Protein AF-A0A522YLX1-F1 (afdb_monomer)

Radius of gyration: 23.91 Å; Cα contacts (8 Å, |Δi|>4): 255; chains: 1; bounding box: 74×59×56 Å

Mean predicted aligned error: 13.05 Å

Sequence (293 aa):
MGGGVDGRGDARRRRHRLQRGDAYRRGADAVRAVDEAGPAERRELLRGVGRPADAGVGRLGREGRRLLAEAAHAAGRSDAEALHDFRVALRRLRALLGAADVGRLERRALRGLLRATNAARDAQMELAWLARAARAPLLRRARLDLRPDPPRGVFPRFRALHRDILESLGEGGRVRKAAARSAFAKLAGRLRRLRKRESSRALHRARVAAKSLRYRLELVGPVEGLPSVGLLRSLQKALGEVHDRDVLLVDLGRWRAPGALVARARAERALSLRRARLLCSRDALRKRARRAA

Solvent-accessible surface area (backbone atoms only — not comparable to full-atom values): 16076 Å² total; per-residue (Å²): 136,89,86,83,86,84,78,68,70,59,60,54,56,51,51,59,52,53,54,50,54,55,52,49,51,56,51,53,52,50,55,51,53,60,72,74,48,54,81,66,56,51,53,55,66,51,68,71,60,64,81,74,67,78,86,74,57,55,75,67,28,52,52,45,51,51,32,50,49,50,23,53,54,21,64,72,47,87,57,94,54,18,67,55,48,22,54,51,22,48,52,47,41,41,42,49,34,63,48,33,72,34,42,71,66,53,44,50,52,52,50,49,51,56,56,65,35,41,65,10,51,51,30,46,53,46,52,59,49,34,74,79,72,51,58,68,72,60,47,51,54,50,58,72,76,42,53,52,63,61,59,85,62,49,58,60,56,49,61,72,44,47,61,64,49,52,52,40,39,67,70,66,61,68,72,52,68,66,58,36,54,55,32,43,54,54,24,54,54,34,44,55,46,34,73,77,49,80,43,74,68,38,49,51,53,27,36,54,28,36,51,57,25,34,48,39,38,74,70,65,43,88,51,91,90,45,65,49,61,67,58,36,48,55,38,37,49,22,43,41,49,28,50,58,34,59,54,44,56,54,52,39,58,75,68,67,53,59,68,70,57,55,51,49,47,52,49,55,25,52,53,24,46,51,52,28,53,64,60,54,38,67,62,51,40,47,55,55,27,62,75,75,111

Secondary structure (DSSP, 8-state):
-------HHHHHHHHHHHHHHHHHHHHHHHHHHHHHS-HHHHHHHHHTS----TTS--HHHHHHHHHHHHHHHHHT--STTHHHHHHHHHHHHHHHHHHHT--HHHHHHHHHHHHHTHHHHHHHHHHHHHHHHS-HHHHHHHHHH---SPPTTHHHHHHHHHHHHHHHHHT-----HHHHHHHHHHHHHHHHHHHH---HHHHHHHHHHHHHHHHHHHHH---TTSPPHHHHHHHHHHHHHHHHHHHHHHHHHHTT--HHHHHHHHHHHHHHHHHHHHHH-HHHHHHHHHTT-

pLDDT: mean 75.19, std 20.98, range [27.38, 95.62]

Foldseek 3Di:
DDDDDDPPVVVVVVVVVVVVVVVVVVVVVVVVVCVPDDPVVVVVVVVPVDPPPPPQQPPLLVVLLVLLVQLLVLLPDDDLCSLVSNLVSLLLNLLSCVQLVWDPVLNVLSVVLNVQQPQLCLLSLLLVVCVVQHDDVLSVVSVVVGHNDGPPCSNVSSVVCSVVSSVRSSVDGDRDPVQLVVLQVQLLVLLVVCVVDPDLVSLVSNLVSLSSNLSSCVPVPDDQQFADNVLSVQLNVLSVLLNSLVVSLVVCVVSVHDPVSNVVSVVSNVVSVVSNNVSNDPCNRRVNSVVVD

Structure (mmCIF, N/CA/C/O backbone):
data_AF-A0A522YLX1-F1
#
_entry.id   AF-A0A522YLX1-F1
#
loop_
_atom_site.group_PDB
_atom_site.id
_atom_site.type_symbol
_atom_site.label_atom_id
_atom_site.label_alt_id
_atom_site.label_comp_id
_atom_site.label_asym_id
_atom_site.label_entity_id
_atom_site.label_seq_id
_atom_site.pdbx_PDB_ins_code
_atom_site.Cartn_x
_atom_site.Cartn_y
_atom_site.Cartn_z
_atom_site.occupancy
_atom_site.B_iso_or_equiv
_atom_site.auth_seq_id
_atom_site.auth_comp_id
_atom_site.auth_asym_id
_atom_site.auth_atom_id
_atom_site.pdbx_PDB_model_num
ATOM 1 N N . MET A 1 1 ? -52.542 33.826 19.171 1.00 37.81 1 MET A N 1
ATOM 2 C CA . MET A 1 1 ? -51.815 32.812 18.374 1.00 37.81 1 MET A CA 1
ATOM 3 C C . MET A 1 1 ? -50.590 33.507 17.785 1.00 37.81 1 MET A C 1
ATOM 5 O O . MET A 1 1 ? -50.770 34.389 16.970 1.00 37.81 1 MET A O 1
ATOM 9 N N . GLY A 1 2 ? -49.353 33.357 18.251 1.00 36.66 2 GLY A N 1
ATOM 10 C CA . GLY A 1 2 ? -48.711 32.212 18.887 1.00 36.66 2 GLY A CA 1
ATOM 11 C C . GLY A 1 2 ? -48.000 31.372 17.824 1.00 36.66 2 GLY A C 1
ATOM 12 O O . GLY A 1 2 ? -48.633 30.489 17.263 1.00 36.66 2 GLY A O 1
ATOM 13 N N . GLY A 1 3 ? -46.715 31.647 17.560 1.00 31.23 3 GLY A N 1
ATOM 14 C CA . GLY A 1 3 ? -45.849 30.761 16.770 1.00 31.23 3 GLY A CA 1
ATOM 15 C C . GLY A 1 3 ? -44.721 31.468 16.015 1.00 31.23 3 GLY A C 1
ATOM 16 O O . GLY A 1 3 ? -44.856 31.745 14.831 1.00 31.23 3 GLY A O 1
ATOM 17 N N . GLY A 1 4 ? -43.608 31.754 16.697 1.00 42.06 4 GLY A N 1
ATOM 18 C CA . GLY A 1 4 ? -42.360 32.216 16.079 1.00 42.06 4 GLY A CA 1
ATOM 19 C C . GLY A 1 4 ? -41.297 31.117 15.934 1.00 42.06 4 GLY A C 1
ATOM 20 O O . GLY A 1 4 ? -41.514 29.974 16.330 1.00 42.06 4 GLY A O 1
ATOM 21 N N . VAL A 1 5 ? -40.103 31.571 15.510 1.00 44.28 5 VAL A N 1
ATOM 22 C CA . VAL A 1 5 ? -38.789 30.885 15.393 1.00 44.28 5 VAL A CA 1
ATOM 23 C C . VAL A 1 5 ? -38.594 30.213 14.011 1.00 44.28 5 VAL A C 1
ATOM 25 O O . VAL A 1 5 ? -39.393 29.390 13.602 1.00 44.28 5 VAL A O 1
ATOM 28 N N . ASP A 1 6 ? -37.579 30.553 13.197 1.00 40.12 6 ASP A N 1
ATOM 29 C CA . ASP A 1 6 ? -36.168 30.338 13.542 1.00 40.12 6 ASP A CA 1
ATOM 30 C C . ASP A 1 6 ? -35.141 31.184 12.739 1.00 40.12 6 ASP A C 1
ATOM 32 O O . ASP A 1 6 ? -34.722 30.838 11.638 1.00 40.12 6 ASP A O 1
ATOM 36 N N . GLY A 1 7 ? -34.671 32.291 13.333 1.00 41.78 7 GLY A N 1
ATOM 37 C CA . GLY A 1 7 ? -33.548 33.115 12.842 1.00 41.78 7 GLY A CA 1
ATOM 38 C C . GLY A 1 7 ? -32.201 32.835 13.534 1.00 41.78 7 GLY A C 1
ATOM 39 O O . GLY A 1 7 ? -31.214 33.532 13.293 1.00 41.78 7 GLY A O 1
ATOM 40 N N . ARG A 1 8 ? -32.119 31.829 14.423 1.00 41.34 8 ARG A N 1
ATOM 41 C CA . ARG A 1 8 ? -30.932 31.594 15.277 1.00 41.34 8 ARG A CA 1
ATOM 42 C C . ARG A 1 8 ? -29.853 30.717 14.626 1.00 41.34 8 ARG A C 1
ATOM 44 O O . ARG A 1 8 ? -28.696 30.745 15.058 1.00 41.34 8 ARG A O 1
ATOM 51 N N . GLY A 1 9 ? -30.194 29.976 13.570 1.00 36.16 9 GLY A N 1
ATOM 52 C CA . GLY A 1 9 ? -29.272 29.082 12.859 1.00 36.16 9 GLY A CA 1
ATOM 53 C C . GLY A 1 9 ? -28.248 29.789 11.960 1.00 36.16 9 GLY A C 1
ATOM 54 O O . GLY A 1 9 ? -27.109 29.324 11.847 1.00 36.16 9 GLY A O 1
ATOM 55 N N . ASP A 1 10 ? -28.612 30.925 11.356 1.00 39.75 10 ASP A N 1
ATOM 56 C CA . ASP A 1 10 ? -27.766 31.589 10.352 1.00 39.75 10 ASP A CA 1
ATOM 57 C C . ASP A 1 10 ? -26.709 32.518 10.986 1.00 39.75 10 ASP A C 1
ATOM 59 O O . ASP A 1 10 ? -25.544 32.546 10.574 1.00 39.75 10 ASP A O 1
ATOM 63 N N . ALA A 1 11 ? -27.045 33.166 12.107 1.00 35.88 11 ALA A N 1
ATOM 64 C CA . ALA A 1 11 ? -26.116 34.011 12.863 1.00 35.88 11 ALA A CA 1
ATOM 65 C C . ALA A 1 11 ? -24.946 33.217 13.488 1.00 35.88 11 ALA A C 1
ATOM 67 O O . ALA A 1 11 ? -23.804 33.689 13.495 1.00 35.88 11 ALA A O 1
ATOM 68 N N . ARG A 1 12 ? -25.183 31.976 13.955 1.00 35.97 12 ARG A N 1
ATOM 69 C CA . ARG A 1 12 ? -24.119 31.088 14.473 1.00 35.97 12 ARG A CA 1
ATOM 70 C C . ARG A 1 12 ? -23.177 30.602 13.368 1.00 35.97 12 ARG A C 1
ATOM 72 O O . ARG A 1 12 ? -21.966 30.557 13.583 1.00 35.97 12 ARG A O 1
ATOM 79 N N . ARG A 1 13 ? -23.696 30.287 12.174 1.00 33.44 13 ARG A N 1
ATOM 80 C CA . ARG A 1 13 ? -22.877 29.859 11.022 1.00 33.44 13 ARG A CA 1
ATOM 81 C C . ARG A 1 13 ? -22.027 31.001 10.462 1.00 33.44 13 ARG A C 1
ATOM 83 O O . ARG A 1 13 ? -20.871 30.765 10.107 1.00 33.44 13 ARG A O 1
ATOM 90 N N . ARG A 1 14 ? -22.550 32.233 10.446 1.00 30.30 14 ARG A N 1
ATOM 91 C CA . ARG A 1 14 ? -21.799 33.435 10.038 1.00 30.30 14 ARG A CA 1
ATOM 92 C C . ARG A 1 14 ? -20.708 33.817 11.046 1.00 30.30 14 ARG A C 1
ATOM 94 O O . ARG A 1 14 ? -19.567 34.014 10.629 1.00 30.30 14 ARG A O 1
ATOM 101 N N . ARG A 1 15 ? -20.982 33.794 12.361 1.00 31.44 15 ARG A N 1
ATOM 102 C CA . ARG A 1 15 ? -19.953 34.039 13.402 1.00 31.44 15 ARG A CA 1
ATOM 103 C C . ARG A 1 15 ? -18.821 33.002 13.382 1.00 31.44 15 ARG A C 1
ATOM 105 O O . ARG A 1 15 ? -17.655 33.377 13.459 1.00 31.44 15 ARG A O 1
ATOM 112 N N . HIS A 1 16 ? -19.133 31.720 13.174 1.00 31.83 16 HIS A N 1
ATOM 113 C CA . HIS A 1 16 ? -18.123 30.652 13.113 1.00 31.83 16 HIS A CA 1
ATOM 114 C C . HIS A 1 16 ? -17.247 30.712 11.843 1.00 31.83 16 HIS A C 1
ATOM 116 O O . HIS A 1 16 ? -16.113 30.226 11.842 1.00 31.83 16 HIS A O 1
ATOM 122 N N . ARG A 1 17 ? -17.754 31.308 10.753 1.00 28.77 17 ARG A N 1
ATOM 123 C CA . ARG A 1 17 ? -17.008 31.512 9.500 1.00 28.77 17 ARG A CA 1
ATOM 124 C C . ARG A 1 17 ? -16.097 32.748 9.571 1.00 28.77 17 ARG A C 1
ATOM 126 O O . ARG A 1 17 ? -14.979 32.676 9.071 1.00 28.77 17 ARG A O 1
ATOM 133 N N . LEU A 1 18 ? -16.523 33.817 10.251 1.00 28.77 18 LEU A N 1
ATOM 134 C CA . LEU A 1 18 ? -15.708 35.019 10.489 1.00 28.77 18 LEU A CA 1
ATOM 135 C C . LEU A 1 18 ? -14.579 34.764 11.509 1.00 28.77 18 LEU A C 1
ATOM 137 O O . LEU A 1 18 ? -13.432 35.108 11.242 1.00 28.77 18 LEU A O 1
ATOM 141 N N . GLN A 1 19 ? -14.843 34.022 12.594 1.00 31.66 19 GLN A N 1
ATOM 142 C CA . GLN A 1 19 ? -13.800 33.617 13.556 1.00 31.66 19 GLN A CA 1
ATOM 143 C C . GLN A 1 19 ? -12.727 32.695 12.941 1.00 31.66 19 GLN A C 1
ATOM 145 O O . GLN A 1 19 ? -11.559 32.763 13.320 1.00 31.66 19 GLN A O 1
ATOM 150 N N . ARG A 1 20 ? -13.089 31.867 11.947 1.00 29.89 20 ARG A N 1
ATOM 151 C CA . ARG A 1 20 ? -12.138 31.028 11.190 1.00 29.89 20 ARG A CA 1
ATOM 152 C C . ARG A 1 20 ? -11.233 31.837 10.253 1.00 29.89 20 ARG A C 1
ATOM 154 O O . ARG A 1 20 ? -10.090 31.436 10.048 1.00 29.89 20 ARG A O 1
ATOM 161 N N . GLY A 1 21 ? -11.715 32.960 9.717 1.00 27.38 21 GLY A N 1
ATOM 162 C CA . GLY A 1 21 ? -10.917 33.876 8.891 1.00 27.38 21 GLY A CA 1
ATOM 163 C C . GLY A 1 21 ? -9.847 34.624 9.694 1.00 27.38 21 GLY A C 1
ATOM 164 O O . GLY A 1 21 ? -8.711 34.753 9.239 1.00 27.38 21 GLY A O 1
ATOM 165 N N . ASP A 1 22 ? -10.168 35.026 10.925 1.00 29.08 22 ASP A N 1
ATOM 166 C CA . ASP A 1 22 ? -9.229 35.743 11.801 1.00 29.08 22 ASP A CA 1
ATOM 167 C C . ASP A 1 22 ? -8.255 34.825 12.547 1.00 29.08 22 ASP A C 1
ATOM 169 O O . ASP A 1 22 ? -7.150 35.245 12.884 1.00 29.08 22 ASP A O 1
ATOM 173 N N . ALA A 1 23 ? -8.620 33.563 12.788 1.00 32.62 23 ALA A N 1
ATOM 174 C CA . ALA A 1 23 ? -7.685 32.552 13.289 1.00 32.62 23 ALA A CA 1
ATOM 175 C C . ALA A 1 23 ? -6.680 32.108 12.207 1.00 32.62 23 ALA A C 1
ATOM 177 O O . ALA A 1 23 ? -5.538 31.778 12.518 1.00 32.62 23 ALA A O 1
ATOM 178 N N . TYR A 1 24 ? -7.086 32.128 10.930 1.00 32.25 24 TYR A N 1
ATOM 179 C CA . TYR A 1 24 ? -6.201 31.835 9.801 1.00 32.25 24 TYR A CA 1
ATOM 180 C C . TYR A 1 24 ? -5.183 32.959 9.558 1.00 32.25 24 TYR A C 1
ATOM 182 O O . TYR A 1 24 ? -4.004 32.656 9.396 1.00 32.25 24 TYR A O 1
ATOM 190 N N . ARG A 1 25 ? -5.606 34.235 9.608 1.00 31.75 25 ARG A N 1
ATOM 191 C CA . ARG A 1 25 ? -4.684 35.388 9.539 1.00 31.75 25 ARG A CA 1
ATOM 192 C C . ARG A 1 25 ? -3.697 35.399 10.708 1.00 31.75 25 ARG A C 1
ATOM 194 O O . ARG A 1 25 ? -2.502 35.323 10.468 1.00 31.75 25 ARG A O 1
ATOM 201 N N . ARG A 1 26 ? -4.177 35.278 11.954 1.00 34.12 26 ARG A N 1
ATOM 202 C CA . ARG A 1 26 ? -3.301 35.191 13.142 1.00 34.12 26 ARG A CA 1
ATOM 203 C C . ARG A 1 26 ? -2.325 34.011 13.109 1.00 34.12 26 ARG A C 1
ATOM 205 O O . ARG A 1 26 ? -1.203 34.133 13.584 1.00 34.12 26 ARG A O 1
ATOM 212 N N . GLY A 1 27 ? -2.726 32.875 12.535 1.00 31.39 27 GLY A N 1
ATOM 213 C CA . GLY A 1 27 ? -1.846 31.719 12.352 1.00 31.39 27 GLY A CA 1
ATOM 214 C C . GLY A 1 27 ? -0.793 31.907 11.254 1.00 31.39 27 GLY A C 1
ATOM 215 O O . GLY A 1 27 ? 0.317 31.410 11.399 1.00 31.39 27 GLY A O 1
ATOM 216 N N . ALA A 1 28 ? -1.118 32.621 10.173 1.00 33.06 28 ALA A N 1
ATOM 217 C CA . ALA A 1 28 ? -0.163 32.953 9.116 1.00 33.06 28 ALA A CA 1
ATOM 218 C C . ALA A 1 28 ? 0.853 34.013 9.579 1.00 33.06 28 ALA A C 1
ATOM 220 O O . ALA A 1 28 ? 2.040 33.887 9.278 1.00 33.06 28 ALA A O 1
ATOM 221 N N . ASP A 1 29 ? 0.404 34.986 10.375 1.00 31.53 29 ASP A N 1
ATOM 222 C CA . ASP A 1 29 ? 1.249 36.039 10.947 1.00 31.53 29 ASP A CA 1
ATOM 223 C C . ASP A 1 29 ? 2.181 35.484 12.041 1.00 31.53 29 ASP A C 1
ATOM 225 O O . ASP A 1 29 ? 3.358 35.830 12.084 1.00 31.53 29 ASP A O 1
ATOM 229 N N . ALA A 1 30 ? 1.714 34.524 12.852 1.00 36.12 30 ALA A N 1
ATOM 230 C CA . ALA A 1 30 ? 2.548 33.836 13.843 1.00 36.12 30 ALA A CA 1
ATOM 231 C C . ALA A 1 30 ? 3.631 32.944 13.208 1.00 36.12 30 ALA A C 1
ATOM 233 O O . ALA A 1 30 ? 4.723 32.818 13.751 1.00 36.12 30 ALA A O 1
ATOM 234 N N . VAL A 1 31 ? 3.353 32.328 12.054 1.00 34.38 31 VAL A N 1
ATOM 235 C CA . VAL A 1 31 ? 4.347 31.514 11.331 1.00 34.38 31 VAL A CA 1
ATOM 236 C C . VAL A 1 31 ? 5.421 32.398 10.690 1.00 34.38 31 VAL A C 1
ATOM 238 O O . VAL A 1 31 ? 6.590 32.028 10.736 1.00 34.38 31 VAL A O 1
ATOM 241 N N . ARG A 1 32 ? 5.062 33.587 10.183 1.00 38.25 32 ARG A N 1
ATOM 242 C CA . ARG A 1 32 ? 6.045 34.589 9.729 1.00 38.25 32 ARG A CA 1
ATOM 243 C C . ARG A 1 32 ? 6.893 35.141 10.878 1.00 38.25 32 ARG A C 1
ATOM 245 O O . ARG A 1 32 ? 8.111 35.156 10.761 1.00 38.25 32 ARG A O 1
ATOM 252 N N . ALA A 1 33 ? 6.275 35.484 12.009 1.00 38.00 33 ALA A N 1
ATOM 253 C CA . ALA A 1 33 ? 6.988 35.996 13.184 1.00 38.00 33 ALA A CA 1
ATOM 254 C C . ALA A 1 33 ? 7.985 34.980 13.781 1.00 38.00 33 ALA A C 1
ATOM 256 O O . ALA A 1 33 ? 9.036 35.357 14.289 1.00 38.00 33 ALA A O 1
ATOM 257 N N . VAL A 1 34 ? 7.688 33.678 13.696 1.00 40.41 34 VAL A N 1
ATOM 258 C CA . VAL A 1 34 ? 8.606 32.619 14.147 1.00 40.41 34 VAL A CA 1
ATOM 259 C C . VAL A 1 34 ? 9.780 32.434 13.189 1.00 40.41 34 VAL A C 1
ATOM 261 O O . VAL A 1 34 ? 10.863 32.087 13.653 1.00 40.41 34 VAL A O 1
ATOM 264 N N . ASP A 1 35 ? 9.600 32.659 11.886 1.00 38.25 35 ASP A N 1
ATOM 265 C CA . ASP A 1 35 ? 10.680 32.532 10.903 1.00 38.25 35 ASP A CA 1
ATOM 266 C C . ASP A 1 35 ? 11.676 33.705 10.960 1.00 38.25 35 ASP A C 1
ATOM 268 O O . ASP A 1 35 ? 12.861 33.488 10.703 1.00 38.25 35 ASP A O 1
ATOM 272 N N . GLU A 1 36 ? 11.239 34.887 11.404 1.00 40.97 36 GLU A N 1
ATOM 273 C CA . GLU A 1 36 ? 12.056 36.110 11.493 1.00 40.97 36 GLU A CA 1
ATOM 274 C C . GLU A 1 36 ? 12.752 36.317 12.858 1.00 40.97 36 GLU A C 1
ATOM 276 O O . GLU A 1 36 ? 13.725 37.063 12.940 1.00 40.97 36 GLU A O 1
ATOM 281 N N . ALA A 1 37 ? 12.325 35.625 13.923 1.00 42.66 37 ALA A N 1
ATOM 282 C CA . ALA A 1 37 ? 12.898 35.783 15.266 1.00 42.66 37 ALA A CA 1
ATOM 283 C C . ALA A 1 37 ? 14.208 34.995 15.486 1.00 42.66 37 ALA A C 1
ATOM 285 O O . ALA A 1 37 ? 14.354 33.834 15.068 1.00 42.66 37 ALA A O 1
ATOM 286 N N . GLY A 1 38 ? 15.145 35.613 16.215 1.00 44.47 38 GLY A N 1
ATOM 287 C CA . GLY A 1 38 ? 16.457 35.047 16.541 1.00 44.47 38 GLY A CA 1
ATOM 288 C C . GLY A 1 38 ? 16.409 33.857 17.523 1.00 44.47 38 GLY A C 1
ATOM 289 O O . GLY A 1 38 ? 15.391 33.607 18.174 1.00 44.47 38 GLY A O 1
ATOM 290 N N . PRO A 1 39 ? 17.513 33.093 17.682 1.00 41.59 39 PRO A N 1
ATOM 291 C CA . PRO A 1 39 ? 17.527 31.830 18.436 1.00 41.59 39 PRO A CA 1
ATOM 292 C C . PRO A 1 39 ? 17.131 31.952 19.917 1.00 41.59 39 PRO A C 1
ATOM 294 O O . PRO A 1 39 ? 16.614 30.992 20.494 1.00 41.59 39 PRO A O 1
ATOM 297 N N . ALA A 1 40 ? 17.371 33.114 20.532 1.00 39.41 40 ALA A N 1
ATOM 298 C CA . ALA A 1 40 ? 17.030 33.394 21.926 1.00 39.41 40 ALA A CA 1
ATOM 299 C C . ALA A 1 40 ? 15.536 33.732 22.104 1.00 39.41 40 ALA A C 1
ATOM 301 O O . ALA A 1 40 ? 14.883 33.145 22.966 1.00 39.41 40 ALA A O 1
ATOM 302 N N . GLU A 1 41 ? 14.959 34.558 21.227 1.00 41.34 41 GLU A N 1
ATOM 303 C CA . GLU A 1 41 ? 13.520 34.877 21.223 1.00 41.34 41 GLU A CA 1
ATOM 304 C C . GLU A 1 41 ? 12.657 33.664 20.862 1.00 41.34 41 GLU A C 1
ATOM 306 O O . GLU A 1 41 ? 11.600 33.453 21.457 1.00 41.34 41 GLU A O 1
ATOM 311 N N . ARG A 1 42 ? 13.140 32.783 19.972 1.00 42.72 42 ARG A N 1
ATOM 312 C CA . ARG A 1 42 ? 12.494 31.485 19.708 1.00 42.72 42 ARG A CA 1
ATOM 313 C C . ARG A 1 42 ? 12.397 30.622 20.967 1.00 42.72 42 ARG A C 1
ATOM 315 O O . ARG A 1 42 ? 11.410 29.912 21.134 1.00 42.72 42 ARG A O 1
ATOM 322 N N . ARG A 1 43 ? 13.390 30.665 21.864 1.00 43.34 43 ARG A N 1
ATOM 323 C CA . ARG A 1 43 ? 13.342 29.927 23.141 1.00 43.34 43 ARG A CA 1
ATOM 324 C C . ARG A 1 43 ? 12.373 30.572 24.134 1.00 43.34 43 ARG A C 1
ATOM 326 O O . ARG A 1 43 ? 11.689 29.836 24.835 1.00 43.34 43 ARG A O 1
ATOM 333 N N . GLU A 1 44 ? 12.263 31.898 24.154 1.00 40.50 44 GLU A N 1
ATOM 334 C CA . GLU A 1 44 ? 11.284 32.651 24.957 1.00 40.50 44 GLU A CA 1
ATOM 335 C C . GLU A 1 44 ? 9.834 32.348 24.536 1.00 40.50 44 GLU A C 1
ATOM 337 O O . GLU A 1 44 ? 9.012 31.943 25.357 1.00 40.50 44 GLU A O 1
ATOM 342 N N . LEU A 1 45 ? 9.537 32.434 23.234 1.00 42.22 45 LEU A N 1
ATOM 343 C CA . LEU A 1 45 ? 8.206 32.181 22.663 1.00 42.22 45 LEU A CA 1
ATOM 344 C C . LEU A 1 45 ? 7.749 30.724 22.852 1.00 42.22 45 LEU A C 1
ATOM 346 O O . LEU A 1 45 ? 6.556 30.449 22.987 1.00 42.22 45 LEU A O 1
ATOM 350 N N . LEU A 1 46 ? 8.694 29.781 22.916 1.00 44.25 46 LEU A N 1
ATOM 351 C CA . LEU A 1 46 ? 8.422 28.366 23.183 1.00 44.25 46 LEU A CA 1
ATOM 352 C C . LEU A 1 46 ? 8.283 28.037 24.681 1.00 44.25 46 LEU A C 1
ATOM 354 O O . LEU A 1 46 ? 7.768 26.967 25.003 1.00 44.25 46 LEU A O 1
ATOM 358 N N . ARG A 1 47 ? 8.666 28.938 25.600 1.00 41.09 47 ARG A N 1
ATOM 359 C CA . ARG A 1 47 ? 8.473 28.751 2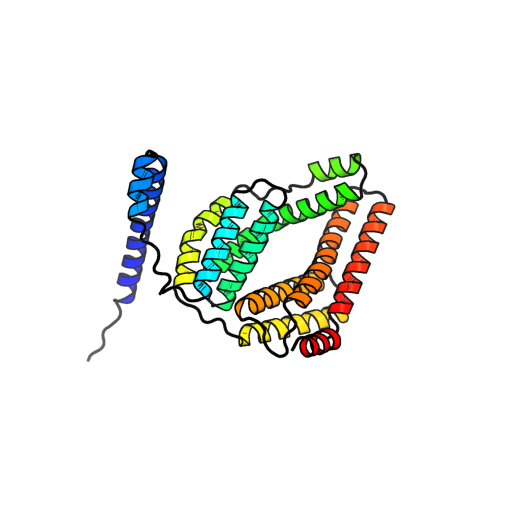7.053 1.00 41.09 47 ARG A CA 1
ATOM 360 C C . ARG A 1 47 ? 7.012 28.925 27.497 1.00 41.09 47 ARG A C 1
ATOM 362 O O . ARG A 1 47 ? 6.640 28.394 28.539 1.00 41.09 47 ARG A O 1
ATOM 369 N N . GLY A 1 48 ? 6.171 29.568 26.679 1.00 35.50 48 GLY A N 1
ATOM 370 C CA . GLY A 1 48 ? 4.716 29.682 26.876 1.00 35.50 48 GLY A CA 1
ATOM 371 C C . GLY A 1 48 ? 3.876 28.590 26.195 1.00 35.50 48 GLY A C 1
ATOM 372 O O . GLY A 1 48 ? 2.662 28.528 26.400 1.00 35.50 48 GLY A O 1
ATOM 373 N N . VAL A 1 49 ? 4.491 27.696 25.408 1.00 42.19 49 VAL A N 1
ATOM 374 C CA . VAL A 1 49 ? 3.816 26.498 24.884 1.00 42.19 49 VAL A CA 1
ATOM 375 C C . VAL A 1 49 ? 3.764 25.490 26.021 1.00 42.19 49 VAL A C 1
ATOM 377 O O . VAL A 1 49 ? 4.632 24.630 26.163 1.00 42.19 49 VAL A O 1
ATOM 380 N N . GLY A 1 50 ? 2.762 25.669 26.883 1.00 32.72 50 GLY A N 1
ATOM 381 C CA . GLY A 1 50 ? 2.521 24.822 28.037 1.00 32.72 50 GLY A CA 1
ATOM 382 C C . GLY A 1 50 ? 2.702 23.352 27.679 1.00 32.72 50 GLY A C 1
ATOM 383 O O . GLY A 1 50 ? 2.195 22.882 26.655 1.00 32.72 50 GLY A O 1
ATOM 384 N N . ARG A 1 51 ? 3.434 22.634 28.541 1.00 36.97 51 ARG A N 1
ATOM 385 C CA . ARG A 1 51 ? 3.380 21.172 28.619 1.00 36.97 51 ARG A CA 1
ATOM 386 C C . ARG A 1 51 ? 1.923 20.762 28.387 1.00 36.97 51 ARG A C 1
ATOM 388 O O . ARG A 1 51 ? 1.077 21.134 29.205 1.00 36.97 51 ARG A O 1
ATOM 395 N N . PRO A 1 52 ? 1.589 20.070 27.283 1.00 37.00 52 PRO A N 1
ATOM 396 C CA . PRO A 1 52 ? 0.222 19.651 27.091 1.00 37.00 52 PRO A CA 1
ATOM 397 C C . PRO A 1 52 ? -0.093 18.712 28.242 1.00 37.00 52 PRO A C 1
ATOM 399 O O . PRO A 1 52 ? 0.635 17.751 28.475 1.00 37.00 52 PRO A O 1
ATOM 402 N N . ALA A 1 53 ? -1.151 19.030 28.976 1.00 36.16 53 ALA A N 1
ATOM 403 C CA . ALA A 1 53 ? -1.698 18.160 29.991 1.00 36.16 53 ALA A CA 1
ATOM 404 C C . ALA A 1 53 ? -1.932 16.769 29.377 1.00 36.16 53 ALA A C 1
ATOM 406 O O . ALA A 1 53 ? -2.922 16.526 28.681 1.00 36.16 53 ALA A O 1
ATOM 407 N N . ASP A 1 54 ? -1.027 15.835 29.666 1.00 37.84 54 ASP A N 1
ATOM 408 C CA . ASP A 1 54 ? -1.160 14.410 29.348 1.00 37.84 54 ASP A CA 1
ATOM 409 C C . ASP A 1 54 ? -2.394 13.778 30.031 1.00 37.84 54 ASP A C 1
ATOM 411 O O . ASP A 1 54 ? -2.773 12.644 29.732 1.00 37.84 54 ASP A O 1
ATOM 415 N N . ALA A 1 55 ? -3.082 14.541 30.887 1.00 32.41 55 ALA A N 1
ATOM 416 C CA . ALA A 1 55 ? -4.288 14.170 31.613 1.00 32.41 55 ALA A CA 1
ATOM 417 C C . ALA A 1 55 ? -5.587 14.151 30.772 1.00 32.41 55 ALA A C 1
ATOM 419 O O . ALA A 1 55 ? -6.566 13.556 31.211 1.00 32.41 55 ALA A O 1
ATOM 420 N N . GLY A 1 56 ? -5.630 14.748 29.568 1.00 38.12 56 GLY A N 1
ATOM 421 C CA . GLY A 1 56 ? -6.883 14.881 28.790 1.00 38.12 56 GLY A CA 1
ATOM 422 C C . GLY A 1 56 ? -6.971 14.082 27.482 1.00 38.12 56 GLY A C 1
ATOM 423 O O . GLY A 1 56 ? -8.059 13.843 26.958 1.00 38.12 56 GLY A O 1
ATOM 424 N N . VAL A 1 57 ? -5.841 13.647 26.918 1.00 51.91 57 VAL A N 1
ATOM 425 C CA . VAL A 1 57 ? -5.823 12.995 25.601 1.00 51.91 57 VAL A CA 1
ATOM 426 C C . VAL A 1 57 ? -5.922 11.484 25.787 1.00 51.91 57 VAL A C 1
ATOM 428 O O . VAL A 1 57 ? -4.925 10.822 26.070 1.00 51.91 57 VAL A O 1
ATOM 431 N N . GLY A 1 58 ? -7.116 10.912 25.610 1.00 66.25 58 GLY A N 1
ATOM 432 C CA . GLY A 1 58 ? -7.310 9.457 25.636 1.00 66.25 58 GLY A CA 1
ATOM 433 C C . GLY A 1 58 ? -6.355 8.712 24.682 1.00 66.25 58 GLY A C 1
ATOM 434 O O . GLY A 1 58 ? -5.805 9.295 23.747 1.00 66.25 58 GLY A O 1
ATOM 435 N N . ARG A 1 59 ? -6.169 7.395 24.879 1.00 70.31 59 ARG A N 1
ATOM 436 C CA . ARG A 1 59 ? -5.230 6.529 24.114 1.00 70.31 59 ARG A CA 1
ATOM 437 C C . ARG A 1 59 ? -5.221 6.796 22.598 1.00 70.31 59 ARG A C 1
ATOM 439 O O . ARG A 1 59 ? -4.167 6.785 21.971 1.00 70.31 59 ARG A O 1
ATOM 446 N N . LEU A 1 60 ? -6.397 7.052 22.029 1.00 72.44 60 LEU A N 1
ATOM 447 C CA . LEU A 1 60 ? -6.603 7.402 20.625 1.00 72.44 60 LEU A CA 1
ATOM 448 C C . LEU A 1 60 ? -5.861 8.662 20.171 1.00 72.44 60 LEU A C 1
ATOM 450 O O . LEU A 1 60 ? -5.222 8.644 19.121 1.00 72.44 60 LEU A O 1
ATOM 454 N N . GLY A 1 61 ? -5.955 9.747 20.936 1.00 77.88 61 GLY A N 1
ATOM 455 C CA . GLY A 1 61 ? -5.319 11.006 20.573 1.00 77.88 61 GLY A CA 1
ATOM 456 C C . GLY A 1 61 ? -3.798 10.934 20.717 1.00 77.88 61 GLY A C 1
ATOM 457 O O . GLY A 1 61 ? -3.093 11.485 19.877 1.00 77.88 61 GLY A O 1
ATOM 458 N N . ARG A 1 62 ? -3.280 10.178 21.700 1.00 80.69 62 ARG A N 1
ATOM 459 C CA . ARG A 1 62 ? -1.833 9.922 21.834 1.00 80.69 62 ARG A CA 1
ATOM 460 C C . ARG A 1 62 ? -1.281 9.152 20.638 1.00 80.69 62 ARG A C 1
ATOM 462 O O . ARG A 1 62 ? -0.308 9.583 20.026 1.00 80.69 62 ARG A O 1
ATOM 469 N N . GLU A 1 63 ? -1.948 8.065 20.249 1.00 82.69 63 GLU A N 1
ATOM 470 C CA . GLU A 1 63 ? -1.556 7.292 19.064 1.00 82.69 63 GLU A CA 1
ATOM 471 C C . GLU A 1 63 ? -1.679 8.122 17.777 1.00 82.69 63 GLU A C 1
ATOM 473 O O . GLU A 1 63 ? -0.818 8.065 16.903 1.00 82.69 63 GLU A O 1
ATOM 478 N N . GLY A 1 64 ? -2.716 8.953 17.663 1.00 85.31 64 GLY A N 1
ATOM 479 C CA . GLY A 1 64 ? -2.877 9.853 16.524 1.00 85.31 64 GLY A CA 1
ATOM 480 C C . GLY A 1 64 ? -1.767 10.895 16.413 1.00 85.31 64 GLY A C 1
ATOM 481 O O . GLY A 1 64 ? -1.217 11.065 15.325 1.00 85.31 64 GLY A O 1
ATOM 482 N N . ARG A 1 65 ? -1.386 11.528 17.531 1.00 88.44 65 ARG A N 1
ATOM 483 C CA . ARG A 1 65 ? -0.249 12.462 17.604 1.00 88.44 65 ARG A CA 1
ATOM 484 C C . ARG A 1 65 ? 1.056 11.782 17.204 1.00 88.44 65 ARG A C 1
ATOM 486 O O . ARG A 1 65 ? 1.784 12.316 16.373 1.00 88.44 65 ARG A O 1
ATOM 493 N N . ARG A 1 66 ? 1.307 10.574 17.719 1.00 89.88 66 ARG A N 1
ATOM 494 C CA . ARG A 1 66 ? 2.476 9.767 17.349 1.00 89.88 66 ARG A CA 1
ATOM 495 C C . ARG A 1 66 ? 2.532 9.505 15.843 1.00 89.88 66 ARG A C 1
ATOM 497 O O . ARG A 1 66 ? 3.542 9.792 15.214 1.00 89.88 66 ARG A O 1
ATOM 504 N N . LEU A 1 67 ? 1.452 8.996 15.249 1.00 89.88 67 LEU A N 1
ATOM 505 C CA . LEU A 1 67 ? 1.408 8.679 13.814 1.00 89.88 67 LEU A CA 1
ATOM 506 C C . LEU A 1 67 ? 1.566 9.921 12.931 1.00 89.88 67 LEU A C 1
ATOM 508 O O . LEU A 1 67 ? 2.099 9.839 11.824 1.00 89.88 67 LEU A O 1
ATOM 512 N N . LEU A 1 68 ? 1.085 11.067 13.403 1.00 91.50 68 LEU A N 1
ATOM 513 C CA . LEU A 1 68 ? 1.230 12.337 12.709 1.00 91.50 68 LEU A CA 1
ATOM 514 C C . LEU A 1 68 ? 2.675 12.849 12.766 1.00 91.50 68 LEU A C 1
ATOM 516 O O . LEU A 1 68 ? 3.193 13.290 11.741 1.00 91.50 68 LEU A O 1
ATOM 520 N N . ALA A 1 69 ? 3.346 12.695 13.911 1.00 91.50 69 ALA A N 1
ATOM 521 C CA . ALA A 1 69 ? 4.772 12.971 14.061 1.00 91.50 69 ALA A CA 1
ATOM 522 C C . ALA A 1 69 ? 5.634 12.031 13.199 1.00 91.50 69 ALA A C 1
ATOM 524 O O . ALA A 1 69 ? 6.522 12.504 12.496 1.00 91.50 69 ALA A O 1
ATOM 525 N N . GLU A 1 70 ? 5.327 10.727 13.162 1.00 92.56 70 GLU A N 1
ATOM 526 C CA . GLU A 1 70 ? 5.993 9.757 12.274 1.00 92.56 70 GLU A CA 1
ATOM 527 C C . GLU A 1 70 ? 5.865 10.172 10.797 1.00 92.56 70 GLU A C 1
ATOM 529 O O . GLU A 1 70 ? 6.845 10.156 10.052 1.00 92.56 70 GLU A O 1
ATOM 534 N N . ALA A 1 71 ? 4.669 10.595 10.368 1.00 93.75 71 ALA A N 1
ATOM 535 C CA . ALA A 1 71 ? 4.456 11.096 9.013 1.00 93.75 71 ALA A CA 1
ATOM 536 C C . ALA A 1 71 ? 5.229 12.398 8.746 1.00 93.75 71 ALA A C 1
ATOM 538 O O . ALA A 1 71 ? 5.824 12.544 7.681 1.00 93.75 71 ALA A O 1
ATOM 539 N N . ALA A 1 72 ? 5.244 13.340 9.690 1.00 92.38 72 ALA A N 1
ATOM 540 C CA . ALA A 1 72 ? 5.984 14.593 9.547 1.00 92.38 72 ALA A CA 1
ATOM 541 C C . ALA A 1 72 ? 7.497 14.360 9.453 1.00 92.38 72 ALA A C 1
ATOM 543 O O . ALA A 1 72 ? 8.142 14.917 8.568 1.00 92.38 72 ALA A O 1
ATOM 544 N N . HIS A 1 73 ? 8.037 13.484 10.301 1.00 92.25 73 HIS A N 1
ATOM 545 C CA . HIS A 1 73 ? 9.441 13.095 10.274 1.00 92.25 73 HIS A CA 1
ATOM 546 C C . HIS A 1 73 ? 9.816 12.433 8.942 1.00 92.25 73 HIS A C 1
ATOM 548 O O . HIS A 1 73 ? 10.770 12.849 8.291 1.00 92.25 73 HIS A O 1
ATOM 554 N N . ALA A 1 74 ? 9.018 11.467 8.472 1.00 92.44 74 ALA A N 1
ATOM 555 C CA . ALA A 1 74 ? 9.246 10.825 7.179 1.00 92.44 74 ALA A CA 1
ATOM 556 C C . ALA A 1 74 ? 9.149 11.803 5.994 1.00 92.44 74 ALA A C 1
ATOM 558 O O . ALA A 1 74 ? 9.878 11.659 5.021 1.00 92.44 74 ALA A O 1
ATOM 559 N N . ALA A 1 75 ? 8.288 12.822 6.074 1.00 88.75 75 ALA A N 1
ATOM 560 C CA . ALA A 1 75 ? 8.181 13.868 5.054 1.00 88.75 75 ALA A CA 1
ATOM 561 C C . ALA A 1 75 ? 9.374 14.845 5.031 1.00 88.75 75 ALA A C 1
ATOM 563 O O . ALA A 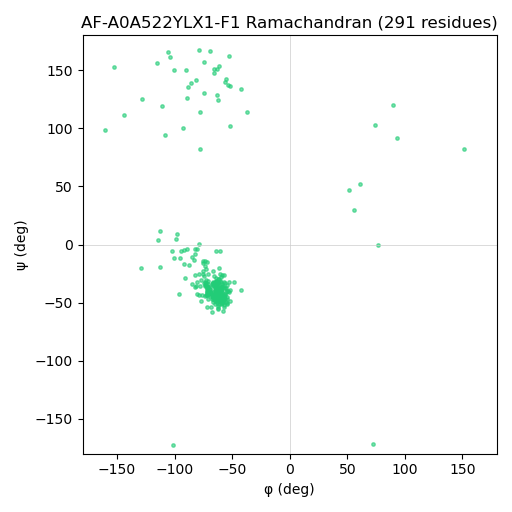1 75 ? 9.498 15.613 4.079 1.00 88.75 75 ALA A O 1
ATOM 564 N N . GLY A 1 76 ? 10.204 14.862 6.079 1.00 86.44 76 GLY A N 1
ATOM 565 C CA . GLY A 1 76 ? 11.443 15.643 6.144 1.00 86.44 76 GLY A CA 1
ATOM 566 C C . GLY A 1 76 ? 12.695 14.859 5.740 1.00 86.44 76 GLY A C 1
ATOM 567 O O . GLY A 1 76 ? 13.771 15.442 5.669 1.00 86.44 76 GLY A O 1
ATOM 568 N N . ARG A 1 77 ? 12.569 13.552 5.491 1.00 90.25 77 ARG A N 1
ATOM 569 C CA . ARG A 1 77 ? 13.673 12.673 5.096 1.00 90.25 77 ARG A CA 1
ATOM 570 C C . ARG A 1 77 ? 13.828 12.624 3.573 1.00 90.25 77 ARG A C 1
ATOM 572 O O . ARG A 1 77 ? 12.839 12.702 2.845 1.00 90.25 77 ARG A O 1
ATOM 579 N N . SER A 1 78 ? 15.063 12.417 3.116 1.00 81.62 78 SER A N 1
ATOM 580 C CA . SER A 1 78 ? 15.423 12.324 1.688 1.00 81.62 78 SER A CA 1
ATOM 581 C C . SER A 1 78 ? 15.933 10.939 1.271 1.00 81.62 78 SER A C 1
ATOM 583 O O . SER A 1 78 ? 16.349 10.751 0.132 1.00 81.62 78 SER A O 1
ATOM 585 N N . ASP A 1 79 ? 15.930 9.961 2.177 1.00 86.00 79 ASP A N 1
ATOM 586 C CA . ASP A 1 79 ? 16.363 8.598 1.870 1.00 86.00 79 ASP A CA 1
ATOM 587 C C . ASP A 1 79 ? 15.286 7.781 1.125 1.00 86.00 79 ASP A C 1
ATOM 589 O O . ASP A 1 79 ? 14.108 8.142 1.065 1.00 86.00 79 ASP A O 1
ATOM 593 N N . ALA A 1 80 ? 15.690 6.630 0.578 1.00 78.81 80 ALA A N 1
ATOM 594 C CA . ALA A 1 80 ? 14.832 5.759 -0.228 1.00 78.81 80 ALA A CA 1
ATOM 595 C C . ALA A 1 80 ? 13.605 5.193 0.525 1.00 78.81 80 ALA A C 1
ATOM 597 O O . ALA A 1 80 ? 12.624 4.787 -0.110 1.00 78.81 80 ALA A O 1
ATOM 598 N N . GLU A 1 81 ? 13.626 5.181 1.862 1.00 86.31 81 GLU A N 1
ATOM 599 C CA . GLU A 1 81 ? 12.524 4.702 2.702 1.00 86.31 81 GLU A CA 1
ATOM 600 C C . GLU A 1 81 ? 11.597 5.831 3.178 1.00 86.31 81 GLU A C 1
ATOM 602 O O . GLU A 1 81 ? 10.472 5.557 3.601 1.00 86.31 81 GLU A O 1
ATOM 607 N N . ALA A 1 82 ? 11.973 7.104 3.015 1.00 90.38 82 ALA A N 1
ATOM 608 C CA . ALA A 1 82 ? 11.173 8.256 3.440 1.00 90.38 82 ALA A CA 1
ATOM 609 C C . ALA A 1 82 ? 9.725 8.205 2.910 1.00 90.38 82 ALA A C 1
ATOM 611 O O . ALA A 1 82 ? 8.750 8.296 3.664 1.00 90.38 82 ALA A O 1
ATOM 612 N N . LEU A 1 83 ? 9.553 7.956 1.604 1.00 92.00 83 LEU A N 1
ATOM 613 C CA . LEU A 1 83 ? 8.224 7.828 0.995 1.00 92.00 83 LEU A CA 1
ATOM 614 C C . LEU A 1 83 ? 7.467 6.583 1.493 1.00 92.00 83 LEU A C 1
ATOM 616 O O . LEU A 1 83 ? 6.232 6.609 1.595 1.00 92.00 83 LEU A O 1
ATOM 620 N N . HIS A 1 84 ? 8.175 5.486 1.788 1.00 90.62 84 HIS A N 1
ATOM 621 C CA . HIS A 1 84 ? 7.571 4.283 2.360 1.00 90.62 84 HIS A CA 1
ATOM 622 C C . HIS A 1 84 ? 6.966 4.591 3.726 1.00 90.62 84 HIS A C 1
ATOM 624 O O . HIS A 1 84 ? 5.761 4.384 3.924 1.00 90.62 84 HIS A O 1
ATOM 630 N N . ASP A 1 85 ? 7.788 5.122 4.625 1.00 90.88 85 ASP A N 1
ATOM 631 C CA . ASP A 1 85 ? 7.445 5.409 6.013 1.00 90.88 85 ASP A CA 1
ATOM 632 C C . ASP A 1 85 ? 6.318 6.436 6.088 1.00 90.88 85 ASP A C 1
ATOM 634 O O . ASP A 1 85 ? 5.299 6.197 6.745 1.00 90.88 85 ASP A O 1
ATOM 638 N N . PHE A 1 86 ? 6.404 7.497 5.280 1.00 94.19 86 PHE A N 1
ATOM 639 C CA . PHE A 1 86 ? 5.340 8.486 5.139 1.00 94.19 86 PHE A CA 1
ATOM 640 C C . PHE A 1 86 ? 4.007 7.829 4.757 1.00 94.19 86 PHE A C 1
ATOM 642 O O . PHE A 1 86 ? 2.974 8.015 5.410 1.00 94.19 86 PHE A O 1
ATOM 649 N N . ARG A 1 87 ? 4.008 6.981 3.718 1.00 93.12 87 ARG A N 1
ATOM 650 C CA . ARG A 1 87 ? 2.799 6.270 3.267 1.00 93.12 87 ARG A CA 1
ATOM 651 C C . ARG A 1 87 ? 2.285 5.283 4.314 1.00 93.12 87 ARG A C 1
ATOM 653 O O . ARG A 1 87 ? 1.073 5.038 4.359 1.00 93.12 87 ARG A O 1
ATOM 660 N N . VAL A 1 88 ? 3.154 4.664 5.111 1.00 88.50 88 VAL A N 1
ATOM 661 C CA . VAL A 1 88 ? 2.755 3.772 6.209 1.00 88.50 88 VAL A CA 1
ATOM 662 C C . VAL A 1 88 ? 2.046 4.567 7.302 1.00 88.50 88 VAL A C 1
ATOM 664 O O . VAL A 1 88 ? 0.920 4.197 7.659 1.00 88.50 88 VAL A O 1
ATOM 667 N N . ALA A 1 89 ? 2.635 5.675 7.746 1.00 91.31 89 ALA A N 1
ATOM 668 C CA . ALA A 1 89 ? 2.072 6.553 8.763 1.00 91.31 89 ALA A CA 1
ATOM 669 C C . ALA A 1 89 ? 0.708 7.123 8.331 1.00 91.31 89 ALA A C 1
ATOM 671 O O . ALA A 1 89 ? -0.288 6.940 9.034 1.00 91.31 89 ALA A O 1
ATOM 672 N N . LEU A 1 90 ? 0.584 7.654 7.103 1.00 92.44 90 LEU A N 1
ATOM 673 C CA . LEU A 1 90 ? -0.697 8.165 6.585 1.00 92.44 90 LEU A CA 1
ATOM 674 C C . LEU A 1 90 ? -1.804 7.099 6.534 1.00 92.44 90 LEU A C 1
ATOM 676 O O . LEU A 1 90 ? -2.981 7.389 6.772 1.00 92.44 90 LEU A O 1
ATOM 680 N N . ARG A 1 91 ? -1.465 5.848 6.194 1.00 88.44 91 ARG A N 1
ATOM 681 C CA . ARG A 1 91 ? -2.448 4.749 6.163 1.00 88.44 91 ARG A CA 1
ATOM 682 C C . ARG A 1 91 ? -2.939 4.398 7.560 1.00 88.44 91 ARG A C 1
ATOM 684 O O . ARG A 1 91 ? -4.139 4.155 7.706 1.00 88.44 91 ARG A O 1
ATOM 691 N N . ARG A 1 92 ? -2.032 4.356 8.540 1.00 85.88 92 ARG A N 1
ATOM 692 C CA . ARG A 1 92 ? -2.356 4.097 9.948 1.00 85.88 92 ARG A CA 1
ATOM 693 C C . ARG A 1 92 ? -3.210 5.220 10.521 1.00 85.88 92 ARG A C 1
ATOM 695 O O . ARG A 1 92 ? -4.298 4.943 11.012 1.00 85.88 92 ARG A O 1
ATOM 702 N N . LEU A 1 93 ? -2.808 6.471 10.315 1.00 88.81 93 LEU A N 1
ATOM 703 C CA . LEU A 1 93 ? -3.552 7.656 10.736 1.00 88.81 93 LEU A CA 1
ATOM 704 C C . LEU A 1 93 ? -4.968 7.689 10.144 1.00 88.81 93 LEU A C 1
ATOM 706 O O . LEU A 1 93 ? -5.960 7.842 10.851 1.00 88.81 93 LEU A O 1
ATOM 710 N N . ARG A 1 94 ? -5.104 7.428 8.840 1.00 89.19 94 ARG A N 1
ATOM 711 C CA . ARG A 1 94 ? -6.422 7.343 8.197 1.00 89.19 94 ARG A CA 1
ATOM 712 C C . ARG A 1 94 ? -7.278 6.195 8.744 1.00 89.19 94 ARG A C 1
ATOM 714 O O . ARG A 1 94 ? -8.506 6.300 8.760 1.00 89.19 94 ARG A O 1
ATOM 721 N N . ALA A 1 95 ? -6.660 5.078 9.120 1.00 80.75 95 ALA A N 1
ATOM 722 C CA . ALA A 1 95 ? -7.370 3.959 9.725 1.00 80.75 95 ALA A CA 1
ATOM 723 C C . ALA A 1 95 ? -7.817 4.270 11.159 1.00 80.75 95 ALA A C 1
ATOM 725 O O . ALA A 1 95 ? -8.944 3.916 11.497 1.00 80.75 95 ALA A O 1
ATOM 726 N N . LEU A 1 96 ? -6.987 4.975 11.934 1.00 82.31 96 LEU A N 1
ATOM 727 C CA . LEU A 1 96 ? -7.295 5.493 13.266 1.00 82.31 96 LEU A CA 1
ATOM 728 C C . LEU A 1 96 ? -8.518 6.409 13.236 1.00 82.31 96 LEU A C 1
ATOM 730 O O . LEU A 1 96 ? -9.534 6.080 13.846 1.00 82.31 96 LEU A O 1
ATOM 734 N N . LEU A 1 97 ? -8.473 7.471 12.425 1.00 82.88 97 LEU A N 1
ATOM 735 C CA . LEU A 1 97 ? -9.603 8.387 12.233 1.00 82.88 97 LEU A CA 1
ATOM 736 C C . LEU A 1 97 ? -10.874 7.629 11.816 1.00 82.88 97 LEU A C 1
ATOM 738 O O . LEU A 1 97 ? -11.975 7.917 12.270 1.00 82.88 97 LEU A O 1
ATOM 742 N N . GLY A 1 98 ? -10.734 6.622 10.945 1.00 79.06 98 GLY A N 1
ATOM 743 C CA . GLY A 1 98 ? -11.858 5.810 10.475 1.00 79.06 98 GLY A CA 1
ATOM 744 C C . GLY A 1 98 ? -12.415 4.823 11.503 1.00 79.06 98 GLY A C 1
ATOM 745 O O . GLY A 1 98 ? -13.530 4.344 11.324 1.00 79.06 98 GLY A O 1
ATOM 746 N N . ALA A 1 99 ? -11.645 4.462 12.528 1.00 74.06 99 ALA A N 1
ATOM 747 C CA . ALA A 1 99 ? -12.074 3.559 13.591 1.00 74.06 99 ALA A CA 1
ATOM 748 C C . ALA A 1 99 ? -12.695 4.317 14.775 1.00 74.06 99 ALA A C 1
ATOM 750 O O . ALA A 1 99 ? -13.567 3.769 15.444 1.00 74.06 99 ALA A O 1
ATOM 751 N N . ALA A 1 100 ? -12.261 5.561 14.986 1.00 76.50 100 ALA A N 1
ATOM 752 C CA . ALA A 1 100 ? -12.838 6.522 15.924 1.00 76.50 100 ALA A CA 1
ATOM 753 C C . ALA A 1 100 ? -14.063 7.272 15.358 1.00 76.50 100 ALA A C 1
ATOM 755 O O . ALA A 1 100 ? -14.730 7.987 16.089 1.00 76.50 100 ALA A O 1
ATOM 756 N N . ASP A 1 101 ? -14.339 7.096 14.065 1.00 77.69 101 ASP A N 1
ATOM 757 C CA . ASP A 1 101 ? -15.347 7.810 13.277 1.00 77.69 101 ASP A CA 1
ATOM 758 C C . ASP A 1 101 ? -15.245 9.349 13.271 1.00 77.69 101 ASP A C 1
ATOM 760 O O . ASP A 1 101 ? -16.215 10.053 13.023 1.00 77.69 101 ASP A O 1
ATOM 764 N N . VAL A 1 102 ? -14.030 9.872 13.416 1.00 79.62 102 VAL A N 1
ATOM 765 C CA . VAL A 1 102 ? -13.733 11.313 13.371 1.00 79.62 102 VAL A CA 1
ATOM 766 C C . VAL A 1 102 ? -13.040 11.712 12.066 1.00 79.62 102 VAL A C 1
ATOM 768 O O . VAL A 1 102 ? -12.563 10.857 11.301 1.00 79.62 102 VAL A O 1
ATOM 771 N N . GLY A 1 103 ? -12.989 13.016 11.800 1.00 84.56 103 GLY A N 1
ATOM 772 C CA . GLY A 1 103 ? -12.177 13.600 10.736 1.00 84.56 103 GLY A CA 1
ATOM 773 C C . GLY A 1 103 ? -12.532 13.109 9.326 1.00 84.56 103 GLY A C 1
ATOM 774 O O . GLY A 1 103 ? -11.697 12.568 8.591 1.00 84.56 103 GLY A O 1
ATOM 775 N N . ARG A 1 104 ? -13.812 13.179 8.928 1.00 86.75 104 ARG A N 1
ATOM 776 C CA . ARG A 1 104 ? -14.270 12.643 7.627 1.00 86.75 104 ARG A CA 1
ATOM 777 C C . ARG A 1 104 ? -13.561 13.306 6.441 1.00 86.75 104 ARG A C 1
ATOM 779 O O . ARG A 1 104 ? -13.261 12.601 5.466 1.00 86.75 104 ARG A O 1
ATOM 786 N N . LEU A 1 105 ? -13.322 14.614 6.511 1.00 89.75 105 LEU A N 1
ATOM 787 C CA . LEU A 1 105 ? -12.676 15.392 5.453 1.00 89.75 105 LEU A CA 1
ATOM 788 C C . LEU A 1 105 ? -11.182 15.067 5.388 1.00 89.75 105 LEU A C 1
ATOM 790 O O . LEU A 1 105 ? -10.665 14.731 4.323 1.00 89.75 105 LEU A O 1
ATOM 794 N N . GLU A 1 106 ? -10.538 14.988 6.539 1.00 91.12 106 GLU A N 1
ATOM 795 C CA . GLU A 1 106 ? -9.141 14.630 6.759 1.00 91.12 106 GLU A CA 1
ATOM 796 C C . GLU A 1 106 ? -8.889 13.216 6.218 1.00 91.12 106 GLU A C 1
ATOM 798 O O . GLU A 1 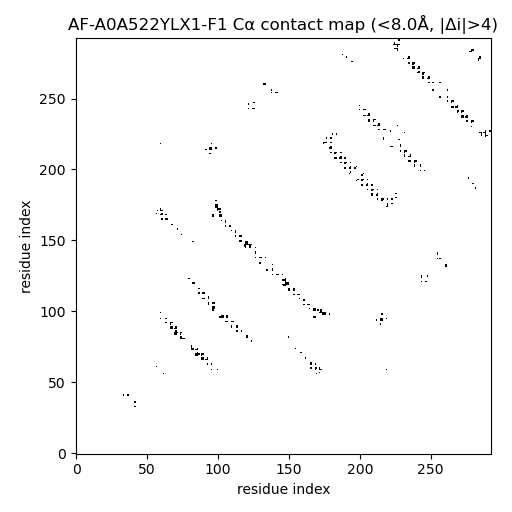106 ? -7.982 12.985 5.420 1.00 91.12 106 GLU A O 1
ATOM 803 N N . ARG A 1 107 ? -9.777 12.252 6.504 1.00 89.94 107 ARG A N 1
ATOM 804 C CA . ARG A 1 107 ? -9.724 10.893 5.924 1.00 89.94 107 ARG A CA 1
ATOM 805 C C . ARG A 1 107 ? -9.816 10.884 4.398 1.00 89.94 107 ARG A C 1
ATOM 807 O O . ARG A 1 107 ? -9.295 9.953 3.763 1.00 89.94 107 ARG A O 1
ATOM 814 N N . ARG A 1 108 ? -10.537 11.836 3.795 1.00 90.38 108 ARG A N 1
ATOM 815 C CA . ARG A 1 108 ? -10.627 11.994 2.334 1.00 90.38 108 ARG A CA 1
ATOM 816 C C . ARG A 1 108 ? -9.353 12.639 1.792 1.00 90.38 108 ARG A C 1
ATOM 818 O O . ARG A 1 108 ? -8.813 12.116 0.819 1.00 90.38 108 ARG A O 1
ATOM 825 N N . ALA A 1 109 ? -8.837 13.669 2.450 1.00 92.81 109 ALA A N 1
ATOM 826 C CA . ALA A 1 109 ? -7.603 14.351 2.081 1.00 92.81 109 ALA A CA 1
ATOM 827 C C . ALA A 1 109 ? -6.382 13.414 2.168 1.00 92.81 109 ALA A C 1
ATOM 829 O O . ALA A 1 109 ? -5.674 13.229 1.178 1.00 92.81 109 ALA A O 1
ATOM 830 N N . LEU A 1 110 ? -6.231 12.671 3.271 1.00 93.38 110 LEU A N 1
ATOM 831 C CA . LEU A 1 110 ? -5.215 11.622 3.438 1.00 93.38 110 LEU A CA 1
ATOM 832 C C . LEU A 1 110 ? -5.306 10.543 2.350 1.00 93.38 110 LEU A C 1
ATOM 834 O O . LEU A 1 110 ? -4.294 10.031 1.871 1.00 93.38 110 LEU A O 1
ATOM 838 N N . ARG A 1 111 ? -6.523 10.183 1.918 1.00 92.00 111 ARG A N 1
ATOM 839 C CA . ARG A 1 111 ? -6.707 9.264 0.782 1.00 92.00 111 ARG A CA 1
ATOM 840 C C . ARG A 1 111 ? -6.196 9.880 -0.521 1.00 92.00 111 ARG A C 1
ATOM 842 O O . ARG A 1 111 ? -5.630 9.146 -1.325 1.00 92.00 111 ARG A O 1
ATOM 849 N N . GLY A 1 112 ? -6.415 11.176 -0.729 1.00 92.56 112 GLY A N 1
ATOM 850 C CA . GLY A 1 112 ? -5.879 11.928 -1.862 1.00 92.56 112 GLY A CA 1
ATOM 851 C C . GLY A 1 112 ? -4.353 11.876 -1.902 1.00 92.56 112 GLY A C 1
ATOM 852 O O . GLY A 1 112 ? -3.793 11.443 -2.904 1.00 92.56 112 GLY A O 1
ATOM 853 N N . LEU A 1 113 ? -3.689 12.183 -0.783 1.00 94.50 113 LEU A N 1
ATOM 854 C CA . LEU A 1 113 ? -2.225 12.111 -0.656 1.00 94.50 113 LEU A CA 1
ATOM 855 C C . LEU A 1 113 ? -1.679 10.701 -0.919 1.00 94.50 113 LEU A C 1
ATOM 857 O O . LEU A 1 113 ? -0.724 10.512 -1.673 1.00 94.50 113 LEU A O 1
ATOM 861 N N . LEU A 1 114 ? -2.329 9.678 -0.355 1.00 91.81 114 LEU A N 1
ATOM 862 C CA . LEU A 1 114 ? -1.965 8.282 -0.601 1.00 91.81 114 LEU A CA 1
ATOM 863 C C . LEU A 1 114 ? -2.125 7.877 -2.070 1.00 91.81 114 LEU A C 1
ATOM 865 O O . LEU A 1 114 ? -1.365 7.038 -2.544 1.00 91.81 114 LEU A O 1
ATOM 869 N N . ARG A 1 115 ? -3.106 8.433 -2.788 1.00 90.38 115 ARG A N 1
ATOM 870 C CA . ARG A 1 115 ? -3.288 8.175 -4.224 1.00 90.38 115 ARG A CA 1
ATOM 871 C C . ARG A 1 115 ? -2.237 8.889 -5.063 1.00 90.38 115 ARG A C 1
ATOM 873 O O . ARG A 1 115 ? -1.655 8.253 -5.932 1.00 90.38 115 ARG A O 1
ATOM 880 N N . ALA A 1 116 ? -1.963 10.156 -4.759 1.00 92.62 116 ALA A N 1
ATOM 881 C CA . ALA A 1 116 ? -0.960 10.961 -5.457 1.00 92.62 116 ALA A CA 1
ATOM 882 C C . ALA A 1 116 ? 0.450 10.348 -5.388 1.00 92.62 116 ALA A C 1
ATOM 884 O O . ALA A 1 116 ? 1.260 10.555 -6.279 1.00 92.62 116 ALA A O 1
ATOM 885 N N . THR A 1 117 ? 0.727 9.556 -4.350 1.00 92.12 117 THR A N 1
ATOM 886 C CA . THR A 1 117 ? 2.019 8.886 -4.131 1.00 92.12 117 THR A CA 1
ATOM 887 C C . THR A 1 117 ? 2.056 7.422 -4.585 1.00 92.12 117 THR A C 1
ATOM 889 O O . THR A 1 117 ? 2.990 6.704 -4.235 1.00 92.12 117 THR A O 1
ATOM 892 N N . ASN A 1 118 ? 1.034 6.920 -5.294 1.00 87.25 118 ASN A N 1
ATOM 893 C CA . ASN A 1 118 ? 1.035 5.527 -5.759 1.00 87.25 118 ASN A CA 1
ATOM 894 C C . ASN A 1 118 ? 2.109 5.286 -6.821 1.00 87.25 118 ASN A C 1
ATOM 896 O O . ASN A 1 118 ? 3.004 4.499 -6.551 1.00 87.25 118 ASN A O 1
ATOM 900 N N . ALA A 1 119 ? 2.072 6.029 -7.932 1.00 88.56 119 ALA A N 1
ATOM 901 C CA . ALA A 1 119 ? 3.024 5.864 -9.033 1.00 88.56 119 ALA A CA 1
ATOM 902 C C . ALA A 1 119 ? 4.482 5.976 -8.560 1.00 88.56 119 ALA A C 1
ATOM 904 O O . ALA A 1 119 ? 5.291 5.110 -8.861 1.00 88.56 119 ALA A O 1
ATOM 905 N N . ALA A 1 120 ? 4.779 6.973 -7.720 1.00 90.94 120 ALA A N 1
ATOM 906 C CA . ALA A 1 120 ? 6.104 7.149 -7.132 1.00 90.94 120 ALA A CA 1
ATOM 907 C C . ALA A 1 120 ? 6.562 5.940 -6.306 1.00 90.94 120 ALA A C 1
ATOM 909 O O . ALA A 1 120 ? 7.690 5.470 -6.436 1.00 90.94 120 ALA A O 1
ATOM 910 N N . ARG A 1 121 ? 5.674 5.376 -5.475 1.00 89.56 121 ARG A N 1
ATOM 911 C CA . ARG A 1 121 ? 6.039 4.195 -4.689 1.00 89.56 121 ARG A CA 1
ATOM 912 C C . ARG A 1 121 ? 6.186 2.941 -5.550 1.00 89.56 121 ARG A C 1
ATOM 914 O O . ARG A 1 121 ? 7.032 2.113 -5.228 1.00 89.56 121 ARG A O 1
ATOM 921 N N . ASP A 1 122 ? 5.360 2.785 -6.575 1.00 88.62 122 ASP A N 1
ATOM 922 C CA . ASP A 1 122 ? 5.425 1.635 -7.478 1.00 88.62 122 ASP A CA 1
ATOM 923 C C . ASP A 1 122 ? 6.751 1.682 -8.266 1.00 88.62 122 ASP A C 1
ATOM 925 O O . ASP A 1 122 ? 7.527 0.729 -8.208 1.00 88.62 122 ASP A O 1
ATOM 929 N N . ALA A 1 123 ? 7.125 2.861 -8.781 1.00 90.44 123 ALA A N 1
ATOM 930 C CA . ALA A 1 123 ? 8.435 3.135 -9.374 1.00 90.44 123 ALA A CA 1
ATOM 931 C C . ALA A 1 123 ? 9.614 2.796 -8.440 1.00 90.44 123 ALA A C 1
ATOM 933 O O . ALA A 1 123 ? 10.558 2.125 -8.856 1.00 90.44 123 ALA A O 1
ATOM 934 N N . GLN A 1 124 ? 9.569 3.202 -7.162 1.00 91.25 124 GLN A N 1
ATOM 935 C CA . GLN A 1 124 ? 10.607 2.836 -6.182 1.00 91.25 124 GLN A CA 1
ATOM 936 C C . GLN A 1 124 ? 10.745 1.313 -6.018 1.00 91.25 124 GLN A C 1
ATOM 938 O O . GLN A 1 124 ? 11.859 0.798 -5.920 1.00 91.25 124 GLN A O 1
ATOM 943 N N . MET A 1 125 ? 9.625 0.583 -5.981 1.00 89.94 125 MET A N 1
ATOM 944 C CA . MET A 1 125 ? 9.627 -0.878 -5.839 1.00 89.94 125 MET A CA 1
ATOM 945 C C . MET A 1 125 ? 10.176 -1.573 -7.090 1.00 89.94 125 MET A C 1
ATOM 947 O O . MET A 1 125 ? 10.946 -2.528 -6.971 1.00 89.94 125 MET A O 1
ATOM 951 N N . GLU A 1 126 ? 9.807 -1.094 -8.277 1.00 90.81 126 GLU A N 1
ATOM 952 C CA . GLU A 1 126 ? 10.269 -1.634 -9.557 1.00 90.81 126 GLU A CA 1
ATOM 953 C C . GLU A 1 126 ? 11.756 -1.390 -9.780 1.00 90.81 126 GLU A C 1
ATOM 955 O O . GLU A 1 126 ? 12.485 -2.333 -10.087 1.00 90.81 126 GLU A O 1
ATOM 960 N N . LEU A 1 127 ? 12.237 -0.165 -9.547 1.00 91.62 127 LEU A N 1
ATOM 961 C CA . LEU A 1 127 ? 13.662 0.158 -9.635 1.00 91.62 127 LEU A CA 1
ATOM 962 C C . LEU A 1 127 ? 14.482 -0.676 -8.653 1.00 91.62 127 LEU A C 1
ATOM 964 O O . LEU A 1 127 ? 15.523 -1.218 -9.026 1.00 91.62 127 LEU A O 1
ATOM 968 N N . ALA A 1 128 ? 13.991 -0.839 -7.420 1.00 91.88 128 ALA A N 1
ATOM 969 C CA . ALA A 1 128 ? 14.634 -1.703 -6.441 1.00 91.88 128 ALA A CA 1
ATOM 970 C C . ALA A 1 128 ? 14.684 -3.158 -6.922 1.00 91.88 128 ALA A C 1
ATOM 972 O O . ALA A 1 128 ? 15.674 -3.843 -6.672 1.00 91.88 128 ALA A O 1
ATOM 973 N N . TRP A 1 129 ? 13.647 -3.663 -7.597 1.00 93.50 129 TRP A N 1
ATOM 974 C CA . TRP A 1 129 ? 13.666 -5.014 -8.154 1.00 93.50 129 TRP A CA 1
ATOM 975 C C . TRP A 1 129 ? 14.602 -5.143 -9.364 1.00 93.50 129 TRP A C 1
ATOM 977 O O . TRP A 1 129 ? 15.379 -6.091 -9.437 1.00 93.50 129 TRP A O 1
ATOM 987 N N . LEU A 1 130 ? 14.591 -4.187 -10.290 1.00 92.69 130 LEU A N 1
ATOM 988 C CA . LEU A 1 130 ? 15.469 -4.209 -11.459 1.00 92.69 130 LEU A CA 1
ATOM 989 C C . LEU A 1 130 ? 16.942 -4.132 -11.064 1.00 92.69 130 LEU A C 1
ATOM 991 O O . LEU A 1 130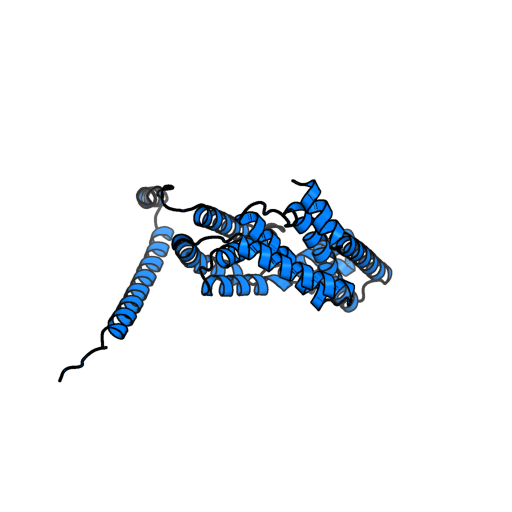 ? 17.748 -4.871 -11.619 1.00 92.69 130 LEU A O 1
ATOM 995 N N . ALA A 1 131 ? 17.287 -3.324 -10.060 1.00 91.88 131 ALA A N 1
ATOM 996 C CA . ALA A 1 131 ? 18.660 -3.200 -9.572 1.00 91.88 131 ALA A CA 1
ATOM 997 C C . ALA A 1 131 ? 19.277 -4.537 -9.116 1.00 91.88 131 ALA A C 1
ATOM 999 O O . ALA A 1 131 ? 20.489 -4.698 -9.174 1.00 91.88 131 ALA A O 1
ATOM 1000 N N . ARG A 1 132 ? 18.451 -5.504 -8.692 1.00 92.69 132 ARG A N 1
ATOM 1001 C CA . ARG A 1 132 ? 18.886 -6.843 -8.244 1.00 92.69 132 ARG A CA 1
ATOM 1002 C C . ARG A 1 132 ? 18.719 -7.948 -9.292 1.00 92.69 132 ARG A C 1
ATOM 1004 O O . ARG A 1 132 ? 19.169 -9.066 -9.058 1.00 92.69 132 ARG A O 1
ATOM 1011 N N . ALA A 1 133 ? 18.012 -7.690 -10.392 1.00 88.69 133 ALA A N 1
ATOM 1012 C CA . ALA A 1 133 ? 17.589 -8.737 -11.327 1.00 88.69 133 ALA A CA 1
ATOM 1013 C C . ALA A 1 133 ? 17.935 -8.457 -12.796 1.00 88.69 133 ALA A C 1
ATOM 1015 O O . ALA A 1 133 ? 17.963 -9.395 -13.590 1.00 88.69 133 ALA A O 1
ATOM 1016 N N . ALA A 1 134 ? 18.179 -7.201 -13.170 1.00 88.25 134 ALA A N 1
ATOM 1017 C CA . ALA A 1 134 ? 18.380 -6.773 -14.548 1.00 88.25 134 ALA A CA 1
ATOM 1018 C C . ALA A 1 134 ? 19.798 -6.245 -14.800 1.00 88.25 134 ALA A C 1
ATOM 1020 O O . ALA A 1 134 ? 20.475 -5.754 -13.902 1.00 88.25 134 ALA A O 1
ATOM 1021 N N . ARG A 1 135 ? 20.224 -6.296 -16.068 1.00 88.44 135 ARG A N 1
ATOM 1022 C CA . ARG A 1 135 ? 21.472 -5.670 -16.532 1.00 88.44 135 ARG A CA 1
ATOM 1023 C C . ARG A 1 135 ? 21.329 -4.144 -16.635 1.00 88.44 135 ARG A C 1
ATOM 1025 O O . ARG A 1 135 ? 20.228 -3.622 -16.833 1.00 88.44 135 ARG A O 1
ATOM 1032 N N . ALA A 1 136 ? 22.463 -3.441 -16.583 1.00 88.62 136 ALA A N 1
ATOM 1033 C CA . ALA A 1 136 ? 22.535 -1.977 -16.556 1.00 88.62 136 ALA A CA 1
ATOM 1034 C C . ALA A 1 136 ? 21.756 -1.246 -17.678 1.00 88.62 136 ALA A C 1
ATOM 1036 O O . ALA A 1 136 ? 21.088 -0.261 -17.360 1.00 88.62 136 ALA A O 1
ATOM 1037 N N . PRO A 1 137 ? 21.742 -1.697 -18.953 1.00 89.19 137 PRO A N 1
ATOM 1038 C CA . PRO A 1 137 ? 21.007 -0.989 -20.007 1.00 89.19 137 PRO A CA 1
ATOM 1039 C C . PRO A 1 137 ? 19.491 -0.918 -19.768 1.00 89.19 137 PRO A C 1
ATOM 1041 O O . PRO A 1 137 ? 18.877 0.123 -20.001 1.00 89.19 137 PRO A O 1
ATOM 1044 N N . LEU A 1 138 ? 18.888 -2.000 -19.259 1.00 88.38 138 LEU A N 1
ATOM 1045 C CA . LEU A 1 138 ? 17.457 -2.032 -18.942 1.00 88.38 138 LEU A CA 1
ATOM 1046 C C . LEU A 1 138 ? 17.150 -1.156 -17.725 1.00 88.38 138 LEU A C 1
ATOM 1048 O O . LEU A 1 138 ? 16.185 -0.397 -17.742 1.00 88.38 138 LEU A O 1
ATOM 1052 N N . LEU A 1 139 ? 18.000 -1.220 -16.695 1.00 89.00 139 LEU A N 1
ATOM 1053 C CA . LEU A 1 139 ? 17.863 -0.374 -15.511 1.00 89.00 139 LEU A CA 1
ATOM 1054 C C . LEU A 1 139 ? 17.942 1.115 -15.876 1.00 89.00 139 LEU A C 1
ATOM 1056 O O . LEU A 1 139 ? 17.174 1.910 -15.343 1.00 89.00 139 LEU A O 1
ATOM 1060 N N . ARG A 1 140 ? 18.826 1.493 -16.810 1.00 88.44 140 ARG A N 1
ATOM 1061 C CA . ARG A 1 140 ? 18.932 2.873 -17.303 1.00 88.44 140 ARG A CA 1
ATOM 1062 C C . ARG A 1 140 ? 17.650 3.325 -18.000 1.00 88.44 140 ARG A C 1
ATOM 1064 O O . ARG A 1 140 ? 17.157 4.395 -17.672 1.00 88.44 140 ARG A O 1
ATOM 1071 N N . ARG A 1 141 ? 17.085 2.512 -18.902 1.00 87.50 141 ARG A N 1
ATOM 1072 C CA . ARG A 1 141 ? 15.786 2.811 -19.541 1.00 87.50 141 ARG A CA 1
ATOM 1073 C C . ARG A 1 141 ? 14.673 2.978 -18.510 1.00 87.50 141 ARG A C 1
ATOM 1075 O O . ARG A 1 141 ? 14.002 4.001 -18.508 1.00 87.50 141 ARG A O 1
ATOM 1082 N N . ALA A 1 142 ? 14.544 2.032 -17.582 1.00 89.06 142 ALA A N 1
ATOM 1083 C CA . ALA A 1 142 ? 13.523 2.103 -16.542 1.00 89.06 142 ALA A CA 1
ATOM 1084 C C . ALA A 1 142 ? 13.658 3.363 -15.668 1.00 89.06 142 ALA A C 1
ATOM 1086 O O . ALA A 1 142 ? 12.651 3.950 -15.294 1.00 89.06 142 ALA A O 1
ATOM 1087 N N . ARG A 1 143 ? 14.882 3.825 -15.373 1.00 89.38 143 ARG A N 1
ATOM 1088 C CA . ARG A 1 143 ? 15.114 5.080 -14.632 1.00 89.38 143 ARG A CA 1
ATOM 1089 C C . ARG A 1 143 ? 14.665 6.337 -15.381 1.00 89.38 143 ARG A C 1
ATOM 1091 O O . ARG A 1 143 ? 14.370 7.325 -14.722 1.00 89.38 143 ARG A O 1
ATOM 1098 N N . LEU A 1 144 ? 14.640 6.317 -16.714 1.00 88.56 144 LEU A N 1
ATOM 1099 C CA . LEU A 1 144 ? 14.144 7.440 -17.517 1.00 88.56 144 LEU A CA 1
ATOM 1100 C C . LEU A 1 144 ? 12.610 7.479 -17.537 1.00 88.56 144 LEU A C 1
ATOM 1102 O O . LEU A 1 144 ? 12.021 8.556 -17.497 1.00 88.56 144 LEU A O 1
ATOM 1106 N N . ASP A 1 145 ? 11.974 6.307 -17.548 1.00 88.50 145 ASP A N 1
ATOM 1107 C CA . ASP A 1 145 ? 10.514 6.192 -17.610 1.00 88.50 145 ASP A CA 1
ATOM 1108 C C . ASP A 1 145 ? 9.846 6.357 -16.235 1.00 88.50 145 ASP A C 1
ATOM 1110 O O . ASP A 1 145 ? 8.756 6.924 -16.111 1.00 88.50 145 ASP A O 1
ATOM 1114 N N . LEU A 1 146 ? 10.485 5.844 -15.182 1.00 88.62 146 LEU A N 1
ATOM 1115 C CA . LEU A 1 146 ? 9.928 5.810 -13.836 1.00 88.62 146 LEU A CA 1
ATOM 1116 C C . LEU A 1 146 ? 10.253 7.082 -13.056 1.00 88.62 146 LEU A C 1
ATOM 1118 O O . LEU A 1 146 ? 11.392 7.532 -12.991 1.00 88.62 146 LEU A O 1
ATOM 1122 N N . ARG A 1 147 ? 9.242 7.617 -12.366 1.00 88.31 147 ARG A N 1
ATOM 1123 C CA . ARG A 1 147 ? 9.379 8.767 -11.463 1.00 88.31 147 ARG A CA 1
ATOM 1124 C C . ARG A 1 147 ? 9.252 8.300 -10.012 1.00 88.31 147 ARG A C 1
ATOM 1126 O O . ARG A 1 147 ? 8.121 8.182 -9.545 1.00 88.31 147 ARG A O 1
ATOM 1133 N N . PRO A 1 148 ? 10.356 8.004 -9.301 1.00 87.88 148 PRO A N 1
ATOM 1134 C CA . PRO A 1 148 ? 10.307 7.480 -7.933 1.00 87.88 148 PRO A CA 1
ATOM 1135 C C . PRO A 1 148 ? 9.953 8.541 -6.883 1.00 87.88 148 PRO A C 1
ATOM 1137 O O . PRO A 1 148 ? 9.605 8.193 -5.752 1.00 87.88 148 PRO A O 1
ATOM 1140 N N . ASP A 1 149 ? 10.012 9.821 -7.251 1.00 88.50 149 ASP A N 1
ATOM 1141 C CA . ASP A 1 149 ? 9.738 10.930 -6.346 1.00 88.50 149 ASP A CA 1
ATOM 1142 C C . ASP A 1 149 ? 8.245 11.262 -6.272 1.00 88.50 149 ASP A C 1
ATOM 1144 O O . ASP A 1 149 ? 7.537 11.277 -7.289 1.00 88.50 149 ASP A O 1
ATOM 1148 N N . PRO A 1 150 ? 7.720 11.555 -5.069 1.00 87.88 150 PRO A N 1
ATOM 1149 C CA . PRO A 1 150 ? 6.347 12.004 -4.934 1.00 87.88 150 PRO A CA 1
ATOM 1150 C C . PRO A 1 150 ? 6.161 13.384 -5.594 1.00 87.88 150 PRO A C 1
ATOM 1152 O O . PRO A 1 150 ? 7.081 14.203 -5.599 1.00 87.88 150 PRO A O 1
ATOM 1155 N N . PRO A 1 151 ? 4.954 13.709 -6.095 1.00 88.62 151 PRO A N 1
ATOM 1156 C CA . PRO A 1 151 ? 4.672 15.047 -6.608 1.00 88.62 151 PRO A CA 1
ATOM 1157 C C . PRO A 1 151 ? 4.998 16.137 -5.574 1.00 88.62 151 PRO A C 1
ATOM 1159 O O . PRO A 1 151 ? 4.606 16.009 -4.411 1.00 88.62 151 PRO A O 1
ATOM 1162 N N . ARG A 1 152 ? 5.631 17.240 -6.010 1.00 85.50 152 ARG A N 1
ATOM 1163 C CA . ARG A 1 152 ? 6.132 18.335 -5.143 1.00 85.50 152 ARG A CA 1
ATOM 1164 C C . ARG A 1 152 ? 5.104 18.848 -4.116 1.00 85.50 152 ARG A C 1
ATOM 1166 O O . ARG A 1 152 ? 5.460 19.208 -3.002 1.00 85.50 152 ARG A O 1
ATOM 1173 N N . GLY A 1 153 ? 3.811 18.827 -4.451 1.00 87.19 153 GLY A N 1
ATOM 1174 C CA . GLY A 1 153 ? 2.728 19.292 -3.575 1.00 87.19 153 GLY A CA 1
ATOM 1175 C C . GLY A 1 153 ? 2.250 18.311 -2.492 1.00 87.19 153 GLY A C 1
ATOM 1176 O O . GLY A 1 153 ? 1.376 18.676 -1.708 1.00 87.19 153 GLY A O 1
ATOM 1177 N N . VAL A 1 154 ? 2.753 17.072 -2.426 1.00 90.94 154 VAL A N 1
ATOM 1178 C CA . VAL A 1 154 ? 2.278 16.070 -1.448 1.00 90.94 154 VAL A CA 1
ATOM 1179 C C . VAL A 1 154 ? 2.588 16.488 -0.011 1.00 90.94 154 VAL A C 1
ATOM 1181 O O . VAL A 1 154 ? 1.684 16.494 0.827 1.00 90.94 154 VAL A O 1
ATOM 1184 N N . PHE A 1 155 ? 3.840 16.841 0.280 1.00 90.00 155 PHE A N 1
ATOM 1185 C CA . PHE A 1 155 ? 4.256 17.179 1.642 1.00 90.00 155 PHE A CA 1
ATOM 1186 C C . PHE A 1 155 ? 3.700 18.529 2.124 1.00 90.00 155 PHE A C 1
ATOM 1188 O O . PHE A 1 155 ? 3.178 18.560 3.238 1.00 90.00 155 PHE A O 1
ATOM 1195 N N . PRO A 1 156 ? 3.674 19.608 1.311 1.00 90.94 156 PRO A N 1
ATOM 1196 C CA . PRO A 1 156 ? 3.001 20.851 1.695 1.00 90.94 156 PRO A CA 1
ATOM 1197 C C . PRO A 1 156 ? 1.516 20.653 2.021 1.00 90.94 156 PRO A C 1
ATOM 1199 O O . PRO A 1 156 ? 1.042 21.096 3.065 1.00 90.94 156 PRO A O 1
ATOM 1202 N N . ARG A 1 157 ? 0.782 19.900 1.186 1.00 90.50 157 ARG A N 1
ATOM 1203 C CA . ARG A 1 157 ? -0.631 19.576 1.452 1.00 90.50 157 ARG A CA 1
ATOM 1204 C C . ARG A 1 157 ? -0.810 18.756 2.727 1.00 90.50 157 ARG A C 1
ATOM 1206 O O . ARG A 1 157 ? -1.805 18.930 3.415 1.00 90.50 157 ARG A O 1
ATOM 1213 N N . PHE A 1 158 ? 0.124 17.859 3.047 1.00 92.50 158 PHE A N 1
ATOM 1214 C CA . PHE A 1 158 ? 0.101 17.140 4.319 1.00 92.50 158 PHE A CA 1
ATOM 1215 C C . PHE A 1 158 ? 0.305 18.079 5.514 1.00 92.50 158 PHE A C 1
ATOM 1217 O O . PHE A 1 158 ? -0.472 18.006 6.462 1.00 92.50 158 PHE A O 1
ATOM 1224 N N . ARG A 1 159 ? 1.290 18.987 5.451 1.00 90.44 159 ARG A N 1
ATOM 1225 C CA . ARG A 1 159 ? 1.540 19.977 6.513 1.00 90.44 159 ARG A CA 1
ATOM 1226 C C . ARG A 1 159 ? 0.316 20.861 6.760 1.00 90.44 159 ARG A C 1
ATOM 1228 O O . ARG A 1 159 ? -0.048 21.065 7.911 1.00 90.44 159 ARG A O 1
ATOM 1235 N N . ALA A 1 160 ? -0.377 21.281 5.700 1.00 89.62 160 ALA A N 1
ATOM 1236 C CA . ALA A 1 160 ? -1.612 22.060 5.812 1.00 89.62 160 ALA A CA 1
ATOM 1237 C C . ALA A 1 160 ? -2.750 21.314 6.542 1.00 89.62 160 ALA A C 1
ATOM 1239 O O . ALA A 1 160 ? -3.567 21.945 7.200 1.00 89.62 160 ALA A O 1
ATOM 1240 N N . LEU A 1 161 ? -2.792 19.977 6.467 1.00 90.81 161 LEU A N 1
ATOM 1241 C CA . LEU A 1 161 ? -3.794 19.152 7.158 1.00 90.81 161 LEU A CA 1
ATOM 1242 C C . LEU A 1 161 ? -3.422 18.832 8.612 1.00 90.81 161 LEU A C 1
ATOM 1244 O O . LEU A 1 161 ? -4.242 18.268 9.333 1.00 90.81 161 LEU A O 1
ATOM 1248 N N . HIS A 1 162 ? -2.187 19.118 9.036 1.00 88.50 162 HIS A N 1
ATOM 1249 C CA . HIS A 1 162 ? -1.645 18.660 10.317 1.00 88.50 162 HIS A CA 1
ATOM 1250 C C . HIS A 1 162 ? -2.523 19.119 11.488 1.00 88.50 162 HIS A C 1
ATOM 1252 O O . HIS A 1 162 ? -2.985 18.291 12.275 1.00 88.50 162 HIS A O 1
ATOM 1258 N N . ARG A 1 163 ? -2.800 20.424 11.572 1.00 87.44 163 ARG A N 1
ATOM 1259 C CA . ARG A 1 163 ? -3.608 21.011 12.648 1.00 87.44 163 ARG A CA 1
ATOM 1260 C C . ARG A 1 163 ? -5.022 20.426 12.681 1.00 87.44 163 ARG A C 1
ATOM 1262 O O . ARG A 1 163 ? -5.457 19.973 13.732 1.00 87.44 163 ARG A O 1
ATOM 1269 N N . ASP A 1 164 ? -5.696 20.371 11.536 1.00 87.94 164 ASP A N 1
ATOM 1270 C CA . ASP A 1 164 ? -7.088 19.906 11.446 1.00 87.94 164 ASP A CA 1
ATOM 1271 C C . ASP A 1 164 ? -7.217 18.416 11.844 1.00 87.94 164 ASP A C 1
ATOM 1273 O O . ASP A 1 164 ? -8.204 17.986 12.449 1.00 87.94 164 ASP A O 1
ATOM 1277 N N . ILE A 1 165 ? -6.178 17.613 11.574 1.00 87.00 165 ILE A N 1
ATOM 1278 C CA . ILE A 1 165 ? -6.091 16.227 12.048 1.00 87.00 165 ILE A CA 1
ATOM 1279 C C . ILE A 1 165 ? -5.936 16.168 13.573 1.00 87.00 165 ILE A C 1
ATOM 1281 O O . ILE A 1 165 ? -6.577 15.327 14.203 1.00 87.00 165 ILE A O 1
ATOM 1285 N N . LEU A 1 166 ? -5.095 17.019 14.170 1.00 84.06 166 LEU A N 1
ATOM 1286 C CA . LEU A 1 166 ? -4.930 17.074 15.628 1.00 84.06 166 LEU A CA 1
ATOM 1287 C C . LEU A 1 166 ? -6.228 17.467 16.329 1.00 84.06 166 LEU A C 1
ATOM 1289 O O . LEU A 1 166 ? -6.579 16.842 17.328 1.00 84.06 166 LEU A O 1
ATOM 1293 N N . GLU A 1 167 ? -6.944 18.448 15.783 1.00 84.31 167 GLU A N 1
ATOM 1294 C CA . GLU A 1 167 ? -8.250 18.880 16.283 1.00 84.31 167 GLU A CA 1
ATOM 1295 C C . GLU A 1 167 ? -9.252 17.716 16.241 1.00 84.31 167 GLU A C 1
ATOM 1297 O O . GLU A 1 167 ? -9.770 17.312 17.280 1.00 84.31 167 GLU A O 1
ATOM 1302 N N . SER A 1 168 ? -9.381 17.050 15.086 1.00 82.12 168 SER A N 1
ATOM 1303 C CA . SER A 1 168 ? -10.243 15.865 14.921 1.00 82.12 168 SER A CA 1
ATOM 1304 C C . SER A 1 168 ? -9.909 14.716 15.887 1.00 82.12 168 SER A C 1
ATOM 1306 O O . SER A 1 168 ? -10.774 13.921 16.249 1.00 82.12 168 SER A O 1
ATOM 1308 N N . LEU A 1 169 ? -8.638 14.559 16.267 1.00 78.06 169 LEU A N 1
ATOM 1309 C CA . LEU A 1 169 ? -8.196 13.535 17.221 1.00 78.06 169 LEU A CA 1
ATOM 1310 C C . LEU A 1 169 ? -8.479 13.925 18.680 1.00 78.06 169 LEU A C 1
ATOM 1312 O O . LEU A 1 169 ? -8.591 13.033 19.526 1.00 78.06 169 LEU A O 1
ATOM 1316 N N . GLY A 1 170 ? -8.566 15.226 18.968 1.00 71.75 170 GLY A N 1
ATOM 1317 C CA . GLY A 1 170 ? -8.890 15.786 20.279 1.00 71.75 170 GLY A CA 1
ATOM 1318 C C . GLY A 1 170 ? -10.373 15.684 20.641 1.00 71.75 170 GLY A C 1
ATOM 1319 O O . GLY A 1 170 ? -10.688 15.567 21.819 1.00 71.75 170 GLY A O 1
ATOM 1320 N N . GLU A 1 171 ? -11.266 15.620 19.649 1.00 64.50 171 GLU A N 1
ATOM 1321 C CA . GLU A 1 171 ? -12.729 15.539 19.831 1.00 64.50 171 GLU A CA 1
ATOM 1322 C C . GLU A 1 171 ? -13.230 14.258 20.533 1.00 64.50 171 GLU A C 1
ATOM 1324 O O . GLU A 1 171 ? -14.409 14.151 20.852 1.00 64.50 171 GLU A O 1
ATOM 1329 N N . GLY A 1 172 ? -12.353 13.286 20.815 1.00 56.31 172 GLY A N 1
ATOM 1330 C CA . GLY A 1 172 ? -12.703 12.084 21.571 1.00 56.31 172 GLY A CA 1
ATOM 1331 C C . GLY A 1 172 ? -13.542 11.087 20.761 1.00 56.31 172 GLY A C 1
ATOM 1332 O O . GLY A 1 172 ? -14.749 11.212 20.598 1.00 56.31 172 GLY A O 1
ATOM 1333 N N . GLY A 1 173 ? -12.904 10.016 20.285 1.00 57.06 173 GLY A N 1
ATOM 1334 C CA . GLY A 1 173 ? -13.594 8.879 19.666 1.00 57.06 173 GLY A CA 1
ATOM 1335 C C . GLY A 1 173 ? -13.665 7.664 20.592 1.00 57.06 173 GLY A C 1
ATOM 1336 O O . GLY A 1 173 ? -12.863 7.515 21.510 1.00 57.06 173 GLY A O 1
ATOM 1337 N N . ARG A 1 174 ? -14.576 6.723 20.322 1.00 60.44 174 ARG A N 1
ATOM 1338 C CA . ARG A 1 174 ? -14.520 5.364 20.899 1.00 60.44 174 ARG A CA 1
ATOM 1339 C C . ARG A 1 174 ? -14.187 4.361 19.804 1.00 60.44 174 ARG A C 1
ATOM 1341 O O . ARG A 1 174 ? -14.965 4.188 18.868 1.00 60.44 174 ARG A O 1
ATOM 1348 N N . VAL A 1 175 ? -13.067 3.644 19.930 1.00 60.62 175 VAL A N 1
ATOM 1349 C CA . VAL A 1 175 ? -12.756 2.541 19.005 1.00 60.62 175 VAL A CA 1
ATOM 1350 C C . VAL A 1 175 ? -13.565 1.314 19.390 1.00 60.62 175 VAL A C 1
ATOM 1352 O O . VAL A 1 175 ? -13.359 0.722 20.447 1.00 60.62 175 VAL A O 1
ATOM 1355 N N . ARG A 1 176 ? -14.489 0.893 18.526 1.00 67.38 176 ARG A N 1
ATOM 1356 C CA . ARG A 1 176 ? -15.343 -0.269 18.808 1.00 67.38 176 ARG A CA 1
ATOM 1357 C C . ARG A 1 176 ? -14.690 -1.562 18.315 1.00 67.38 176 ARG A C 1
ATOM 1359 O O . ARG A 1 176 ? -14.431 -1.704 17.119 1.00 67.38 176 ARG A O 1
ATOM 1366 N N . LYS A 1 177 ? -14.543 -2.569 19.191 1.00 70.50 177 LYS A N 1
ATOM 1367 C CA . LYS A 1 177 ? -14.136 -3.948 18.814 1.00 70.50 177 LYS A CA 1
ATOM 1368 C C . LYS A 1 177 ? -15.024 -4.531 17.696 1.00 70.50 177 LYS A C 1
ATOM 1370 O O . LYS A 1 177 ? -14.538 -5.242 16.815 1.00 70.50 177 LYS A O 1
ATOM 1375 N N . ALA A 1 178 ? -16.305 -4.150 17.653 1.00 75.50 178 ALA A N 1
ATOM 1376 C CA . ALA A 1 178 ? -17.241 -4.513 16.582 1.00 75.50 178 ALA A CA 1
ATOM 1377 C C . ALA A 1 178 ? -16.754 -4.105 15.173 1.00 75.50 178 ALA A C 1
ATOM 1379 O O . ALA A 1 178 ? -16.971 -4.833 14.199 1.00 75.50 178 ALA A O 1
ATOM 1380 N N . ALA A 1 179 ? -16.021 -2.992 15.049 1.00 74.31 179 ALA A N 1
ATOM 1381 C CA . ALA A 1 179 ? -15.469 -2.544 13.772 1.00 74.31 179 ALA A CA 1
ATOM 1382 C C . ALA A 1 179 ? -14.388 -3.501 13.236 1.00 74.31 179 ALA A C 1
ATOM 1384 O O . ALA A 1 179 ? -14.288 -3.697 12.019 1.00 74.31 179 ALA A O 1
ATOM 1385 N N . ALA A 1 180 ? -13.603 -4.135 14.118 1.00 80.31 180 ALA A N 1
ATOM 1386 C CA . ALA A 1 180 ? -12.631 -5.157 13.730 1.00 80.31 180 ALA A CA 1
ATOM 1387 C C . ALA A 1 180 ? -13.336 -6.423 13.215 1.00 80.31 180 ALA A C 1
ATOM 13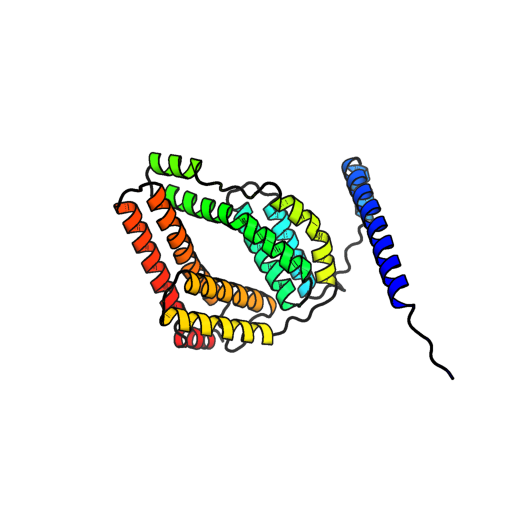89 O O . ALA A 1 180 ? -12.975 -6.937 12.155 1.00 80.31 180 ALA A O 1
ATOM 1390 N N . ARG A 1 181 ? -14.417 -6.862 13.876 1.00 83.75 181 ARG A N 1
ATOM 1391 C CA . ARG A 1 181 ? -15.221 -8.014 13.423 1.00 83.75 181 ARG A CA 1
ATOM 1392 C C . ARG A 1 181 ? -15.855 -7.776 12.049 1.00 83.75 181 ARG A C 1
ATOM 1394 O O . ARG A 1 181 ? -15.725 -8.615 11.158 1.00 83.75 181 ARG A O 1
ATOM 1401 N N . SER A 1 182 ? -16.442 -6.598 11.819 1.00 82.94 182 SER A N 1
ATOM 1402 C CA . SER A 1 182 ? -16.980 -6.220 10.499 1.00 82.94 182 SER A CA 1
ATOM 1403 C C . SER A 1 182 ? -15.892 -6.190 9.413 1.00 82.94 182 SER A C 1
ATOM 1405 O O . SER A 1 182 ? -16.086 -6.685 8.297 1.00 82.94 182 SER A O 1
ATOM 1407 N N . ALA A 1 183 ? -14.706 -5.656 9.728 1.00 83.69 183 ALA A N 1
ATOM 1408 C CA . ALA A 1 183 ? -13.569 -5.663 8.808 1.00 83.69 183 ALA A CA 1
ATOM 1409 C C . ALA A 1 183 ? -13.087 -7.090 8.489 1.00 83.69 183 ALA A C 1
ATOM 1411 O O . ALA A 1 183 ? -12.752 -7.37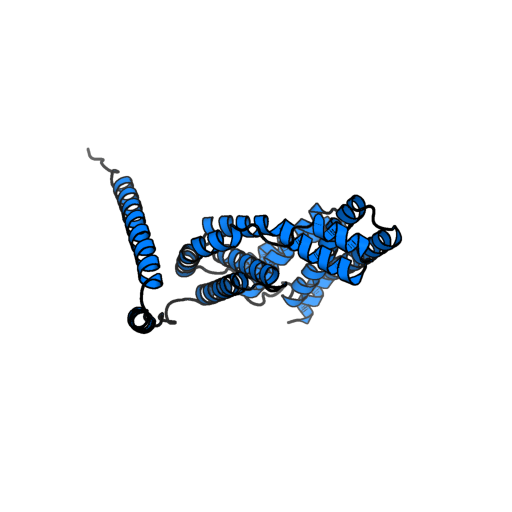5 7.334 1.00 83.69 183 ALA A O 1
ATOM 1412 N N . PHE A 1 184 ? -13.112 -7.997 9.468 1.00 86.75 184 PHE A N 1
ATOM 1413 C CA . PHE A 1 184 ? -12.785 -9.405 9.264 1.00 86.75 184 PHE A CA 1
ATOM 1414 C C . PHE A 1 184 ? -13.801 -10.118 8.374 1.00 86.75 184 PHE A C 1
ATOM 1416 O O . PHE A 1 184 ? -13.394 -10.776 7.417 1.00 86.75 184 PHE A O 1
ATOM 1423 N N . ALA A 1 185 ? -15.103 -9.920 8.590 1.00 85.38 185 ALA A N 1
ATOM 1424 C CA . ALA A 1 185 ? -16.139 -10.476 7.717 1.00 85.38 185 ALA A CA 1
ATOM 1425 C C . ALA A 1 185 ? -15.945 -10.031 6.252 1.00 85.38 185 ALA A C 1
ATOM 1427 O O . ALA A 1 185 ? -15.975 -10.850 5.326 1.00 85.38 185 ALA A O 1
ATOM 1428 N N . LYS A 1 186 ? -15.631 -8.744 6.038 1.00 87.69 186 LYS A N 1
ATOM 1429 C CA . LYS A 1 186 ? -15.308 -8.192 4.710 1.00 87.69 186 LYS A CA 1
ATOM 1430 C C . LYS A 1 186 ? -14.062 -8.836 4.099 1.00 87.69 186 LYS A C 1
ATOM 1432 O O . LYS A 1 186 ? -14.073 -9.147 2.905 1.00 87.69 186 LYS A O 1
ATOM 1437 N N . LEU A 1 187 ? -12.998 -9.033 4.882 1.00 87.62 187 LEU A N 1
ATOM 1438 C CA . LEU A 1 187 ? -11.789 -9.724 4.426 1.00 87.62 187 LEU A CA 1
ATOM 1439 C C . LEU A 1 187 ? -12.103 -11.173 4.042 1.00 87.62 187 LEU A C 1
ATOM 1441 O O . LEU A 1 187 ? -11.837 -11.563 2.909 1.00 87.62 187 LEU A O 1
ATOM 1445 N N . ALA A 1 188 ? -12.743 -11.934 4.929 1.00 84.25 188 ALA A N 1
ATOM 1446 C CA . ALA A 1 188 ? -13.091 -13.332 4.703 1.00 84.25 188 ALA A CA 1
ATOM 1447 C C . ALA A 1 188 ? -13.935 -13.523 3.431 1.00 84.25 188 ALA A C 1
ATOM 1449 O O . ALA A 1 188 ? -13.663 -14.423 2.635 1.00 84.25 188 ALA A O 1
ATOM 1450 N N . GLY A 1 189 ? -14.916 -12.646 3.185 1.00 85.06 189 GLY A N 1
ATOM 1451 C CA . GLY A 1 189 ? -15.713 -12.673 1.954 1.00 85.06 189 GLY A CA 1
ATOM 1452 C C . GLY A 1 189 ? -14.897 -12.370 0.689 1.00 85.06 189 GLY A C 1
ATOM 1453 O O . GLY A 1 189 ? -15.119 -12.976 -0.358 1.00 85.06 189 GLY A O 1
ATOM 1454 N N . ARG A 1 190 ? -13.921 -11.455 0.762 1.00 87.69 190 ARG A N 1
ATOM 1455 C CA . ARG A 1 190 ? -13.012 -11.158 -0.364 1.00 87.69 190 ARG A CA 1
ATOM 1456 C C . ARG A 1 190 ? -12.052 -12.311 -0.645 1.00 87.69 190 ARG A C 1
ATOM 1458 O O . ARG A 1 190 ? -11.868 -12.641 -1.810 1.00 87.69 190 ARG A O 1
ATOM 1465 N N . LEU A 1 191 ? -11.514 -12.952 0.390 1.00 82.69 191 LEU A N 1
ATOM 1466 C CA . LEU A 1 191 ? -10.648 -14.124 0.244 1.00 82.69 191 LEU A CA 1
ATOM 1467 C C . LEU A 1 191 ? -11.402 -15.320 -0.349 1.00 82.69 191 LEU A C 1
ATOM 1469 O O . LEU A 1 191 ? -10.876 -16.005 -1.220 1.00 82.69 191 LEU A O 1
ATOM 1473 N N . ARG A 1 192 ? -12.666 -15.529 0.045 1.00 81.44 192 ARG A N 1
ATOM 1474 C CA . ARG A 1 192 ? -13.522 -16.561 -0.560 1.00 81.44 192 ARG A CA 1
ATOM 1475 C C . ARG A 1 192 ? -13.738 -16.320 -2.056 1.00 81.44 192 ARG A C 1
ATOM 1477 O O . ARG A 1 192 ? -13.631 -17.255 -2.837 1.00 81.44 192 ARG A O 1
ATOM 1484 N N . ARG A 1 193 ? -14.004 -15.073 -2.461 1.00 82.06 193 ARG A N 1
ATOM 1485 C CA . ARG A 1 193 ? -14.125 -14.712 -3.884 1.00 82.06 193 ARG A CA 1
ATOM 1486 C C . ARG A 1 193 ? -12.817 -14.909 -4.643 1.00 82.06 193 ARG A C 1
ATOM 1488 O O . ARG A 1 193 ? -12.857 -15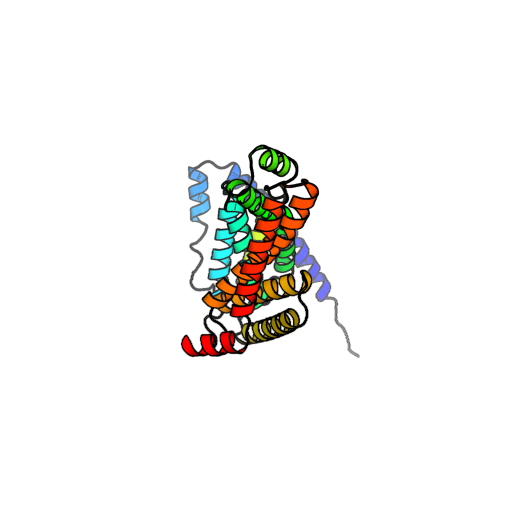.450 -5.736 1.00 82.06 193 ARG A O 1
ATOM 1495 N N . LEU A 1 194 ? -11.686 -14.535 -4.046 1.00 81.25 194 LEU A N 1
ATOM 1496 C CA . LEU A 1 194 ? -10.365 -14.731 -4.645 1.00 81.25 194 LEU A CA 1
ATOM 1497 C C . LEU A 1 194 ? -10.061 -16.216 -4.910 1.00 81.25 194 LEU A C 1
ATOM 1499 O O . LEU A 1 194 ? -9.462 -16.528 -5.929 1.00 81.25 194 LEU A O 1
ATOM 1503 N N . ARG A 1 195 ? -10.507 -17.125 -4.027 1.00 76.31 195 ARG A N 1
ATOM 1504 C CA . ARG A 1 195 ? -10.390 -18.580 -4.241 1.00 76.31 195 ARG A CA 1
ATOM 1505 C C . ARG A 1 195 ? -11.214 -19.082 -5.426 1.00 76.31 195 ARG A C 1
ATOM 1507 O O . ARG A 1 195 ? -10.795 -20.033 -6.064 1.00 76.31 195 ARG A O 1
ATOM 1514 N N . LYS A 1 196 ? -12.380 -18.479 -5.678 1.00 78.94 196 LYS A N 1
ATOM 1515 C CA . LYS A 1 196 ? -13.262 -18.863 -6.792 1.00 78.94 196 LYS A CA 1
ATOM 1516 C C . LYS A 1 196 ? -12.801 -18.273 -8.121 1.00 78.94 196 LYS A C 1
ATOM 1518 O O . LYS A 1 196 ? -12.855 -18.941 -9.139 1.00 78.94 196 LYS A O 1
ATOM 1523 N N . ARG A 1 197 ? -12.387 -17.005 -8.113 1.00 81.12 197 ARG A N 1
ATOM 1524 C CA . ARG A 1 197 ? -11.952 -16.288 -9.309 1.00 81.12 197 ARG A CA 1
ATOM 1525 C C . ARG A 1 197 ? -10.805 -15.358 -8.963 1.00 81.12 197 ARG A C 1
ATOM 1527 O O . ARG A 1 197 ? -10.983 -14.347 -8.272 1.00 81.12 197 ARG A O 1
ATOM 1534 N N . GLU A 1 198 ? -9.630 -15.696 -9.475 1.00 81.12 198 GLU A N 1
ATOM 1535 C CA . GLU A 1 198 ? -8.481 -14.812 -9.402 1.00 81.12 198 GLU A CA 1
ATOM 1536 C C . GLU A 1 198 ? -8.646 -13.664 -10.395 1.00 81.12 198 GLU A C 1
ATOM 1538 O O . GLU A 1 198 ? -8.961 -13.851 -11.564 1.00 81.12 198 GLU A O 1
ATOM 1543 N N . SER A 1 199 ? -8.451 -12.445 -9.906 1.00 83.00 199 SER A N 1
ATOM 1544 C CA . SER A 1 199 ? -8.274 -11.266 -10.747 1.00 83.00 199 SER A CA 1
ATOM 1545 C C . SER A 1 199 ? -7.439 -10.245 -9.989 1.00 83.00 199 SER A C 1
ATOM 1547 O O . SER A 1 199 ? -7.512 -10.180 -8.756 1.00 83.00 199 SER A O 1
ATOM 1549 N N . SER A 1 200 ? -6.718 -9.389 -10.715 1.00 77.88 200 SER A N 1
ATOM 1550 C CA . SER A 1 200 ? -5.990 -8.256 -10.123 1.00 77.88 200 SER A CA 1
ATOM 1551 C C . SER A 1 200 ? -6.907 -7.409 -9.221 1.00 77.88 200 SER A C 1
ATOM 1553 O O . SER A 1 200 ? -6.569 -7.063 -8.085 1.00 77.88 200 SER A O 1
ATOM 1555 N N . ARG A 1 201 ? -8.166 -7.202 -9.637 1.00 80.31 201 ARG A N 1
ATOM 1556 C CA . ARG A 1 201 ? -9.179 -6.497 -8.835 1.00 80.31 201 ARG A CA 1
ATOM 1557 C C . ARG A 1 201 ? -9.534 -7.228 -7.536 1.00 80.31 201 ARG A C 1
ATOM 1559 O O . ARG A 1 201 ? -9.706 -6.579 -6.499 1.00 80.31 201 ARG A O 1
ATOM 1566 N N . ALA A 1 202 ? -9.668 -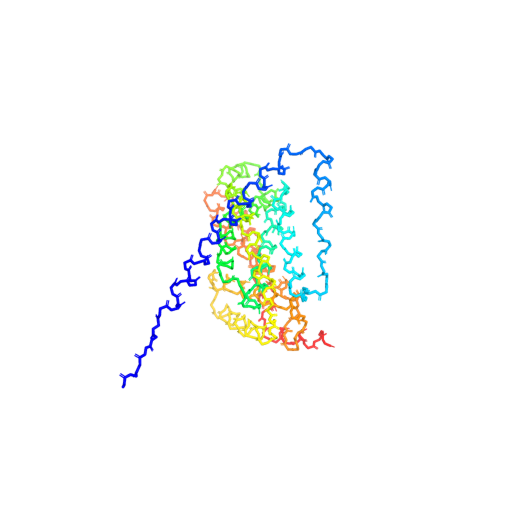8.555 -7.566 1.00 83.88 202 ALA A N 1
ATOM 1567 C CA . ALA A 1 202 ? -9.943 -9.361 -6.376 1.00 83.88 202 ALA A CA 1
ATOM 1568 C C . ALA A 1 202 ? -8.757 -9.351 -5.397 1.00 83.88 202 ALA A C 1
ATOM 1570 O O . ALA A 1 202 ? -8.968 -9.126 -4.200 1.00 83.88 202 ALA A O 1
ATOM 1571 N N . LEU A 1 203 ? -7.529 -9.500 -5.906 1.00 83.75 203 LEU A N 1
ATOM 1572 C CA . LEU A 1 203 ? -6.279 -9.419 -5.139 1.00 83.75 203 LEU A CA 1
ATOM 1573 C C . LEU A 1 203 ? -6.133 -8.054 -4.459 1.00 83.75 203 LEU A C 1
ATOM 1575 O O . LEU A 1 203 ? -5.967 -7.973 -3.238 1.00 83.75 203 LEU A O 1
ATOM 1579 N N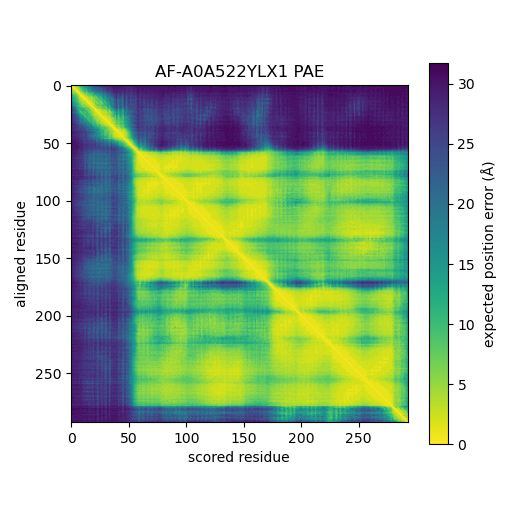 . HIS A 1 204 ? -6.315 -6.971 -5.216 1.00 81.88 204 HIS A N 1
ATOM 1580 C CA . HIS A 1 204 ? -6.270 -5.611 -4.689 1.00 81.88 204 HIS A CA 1
ATOM 1581 C C . HIS A 1 204 ? -7.315 -5.393 -3.582 1.00 81.88 204 HIS A C 1
ATOM 1583 O O . HIS A 1 204 ? -7.004 -4.897 -2.493 1.00 81.88 204 HIS A O 1
ATOM 1589 N N . ARG A 1 205 ? -8.567 -5.819 -3.802 1.00 84.50 205 ARG A N 1
ATOM 1590 C CA . ARG A 1 205 ? -9.628 -5.719 -2.786 1.00 84.50 205 ARG A CA 1
ATOM 1591 C C . ARG A 1 205 ? -9.276 -6.516 -1.527 1.00 84.50 205 ARG A C 1
ATOM 1593 O O . ARG A 1 205 ? -9.501 -6.008 -0.423 1.00 84.50 205 ARG A O 1
ATOM 1600 N N . ALA A 1 206 ? -8.745 -7.730 -1.657 1.00 86.81 206 ALA A N 1
ATOM 1601 C CA . ALA A 1 206 ? -8.292 -8.538 -0.526 1.00 86.81 206 ALA A CA 1
ATOM 1602 C C . ALA A 1 206 ? -7.178 -7.828 0.260 1.00 86.81 206 ALA A C 1
ATOM 1604 O O . ALA A 1 206 ? -7.308 -7.650 1.473 1.00 86.81 206 ALA A O 1
ATOM 1605 N N . ARG A 1 207 ? -6.155 -7.311 -0.434 1.00 86.25 207 ARG A N 1
ATOM 1606 C CA . ARG A 1 207 ? -5.039 -6.552 0.157 1.00 86.25 207 ARG A CA 1
ATOM 1607 C C . ARG A 1 207 ? -5.528 -5.345 0.950 1.00 86.25 207 ARG A C 1
ATOM 1609 O O . ARG A 1 207 ? -5.113 -5.143 2.091 1.00 86.25 207 ARG A O 1
ATOM 1616 N N . VAL A 1 208 ? -6.447 -4.561 0.384 1.00 84.19 208 VAL A N 1
ATOM 1617 C CA . VAL A 1 208 ? -7.037 -3.399 1.068 1.00 84.19 208 VAL A CA 1
ATOM 1618 C C . VAL A 1 208 ? -7.821 -3.818 2.315 1.00 84.19 208 VAL A C 1
ATOM 1620 O O . VAL A 1 208 ? -7.705 -3.158 3.345 1.00 84.19 208 VAL A O 1
ATOM 1623 N N . ALA A 1 209 ? -8.595 -4.909 2.262 1.00 85.06 209 ALA A N 1
ATOM 1624 C CA . ALA A 1 209 ? -9.314 -5.400 3.443 1.00 85.06 209 ALA A CA 1
ATOM 1625 C C . ALA A 1 209 ? -8.364 -5.901 4.534 1.00 85.06 209 ALA A C 1
ATOM 1627 O O . ALA A 1 209 ? -8.579 -5.582 5.700 1.00 85.06 209 ALA A O 1
ATOM 1628 N N . ALA A 1 210 ? -7.298 -6.616 4.164 1.00 88.12 210 ALA A N 1
ATOM 1629 C CA . ALA A 1 210 ? -6.303 -7.107 5.110 1.00 88.12 210 ALA A CA 1
ATOM 1630 C C . ALA A 1 210 ? -5.606 -5.943 5.824 1.00 88.12 210 ALA A C 1
ATOM 1632 O O . ALA A 1 210 ? -5.509 -5.959 7.050 1.00 88.12 210 ALA A O 1
ATOM 1633 N N . LYS A 1 211 ? -5.200 -4.902 5.076 1.00 85.19 211 LYS A N 1
ATOM 1634 C CA . LYS A 1 211 ? -4.670 -3.643 5.636 1.00 85.19 211 LYS A CA 1
ATOM 1635 C C . LYS A 1 211 ? -5.657 -3.021 6.617 1.00 85.19 211 LYS A C 1
ATOM 1637 O O . LYS A 1 211 ? -5.300 -2.711 7.745 1.00 85.19 211 LYS A O 1
ATOM 1642 N N . SER A 1 212 ? -6.914 -2.904 6.201 1.00 83.06 212 SER A N 1
ATOM 1643 C CA . SER A 1 212 ? -7.965 -2.289 7.008 1.00 83.06 212 SER A CA 1
ATOM 1644 C C . SER A 1 212 ? -8.264 -3.044 8.309 1.00 83.06 212 SER A C 1
ATOM 1646 O O . SER A 1 212 ? -8.545 -2.403 9.318 1.00 83.06 212 SER A O 1
ATOM 1648 N N . LEU A 1 213 ? -8.215 -4.380 8.304 1.00 85.75 213 LEU A N 1
ATOM 1649 C CA . LEU A 1 213 ? -8.370 -5.179 9.521 1.00 85.75 213 LEU A CA 1
ATOM 1650 C C . LEU A 1 213 ? -7.152 -5.040 10.438 1.00 85.75 213 LEU A C 1
ATOM 1652 O O . LEU A 1 213 ? -7.334 -4.781 11.622 1.00 85.75 213 LEU A O 1
ATOM 1656 N N . ARG A 1 214 ? -5.930 -5.150 9.892 1.00 86.44 214 ARG A N 1
ATOM 1657 C CA . ARG A 1 214 ? -4.693 -5.021 10.679 1.00 86.44 214 ARG A CA 1
ATOM 1658 C C . ARG A 1 214 ? -4.659 -3.712 11.444 1.00 86.44 214 ARG A C 1
ATOM 1660 O O . ARG A 1 214 ? -4.473 -3.737 12.647 1.00 86.44 214 ARG A O 1
ATOM 1667 N N . TYR A 1 215 ? -4.892 -2.595 10.759 1.00 80.56 215 TYR A N 1
ATOM 1668 C CA . TYR A 1 215 ? -4.847 -1.292 11.413 1.00 80.56 215 TYR A CA 1
ATOM 1669 C C . TYR A 1 215 ? -5.907 -1.147 12.505 1.00 80.56 215 TYR A C 1
ATOM 1671 O O . TYR A 1 215 ? -5.665 -0.458 13.476 1.00 80.56 215 TYR A O 1
ATOM 1679 N N . ARG A 1 216 ? -7.067 -1.808 12.396 1.00 79.50 216 ARG A N 1
ATOM 1680 C CA . ARG A 1 216 ? -8.048 -1.802 13.492 1.00 79.50 216 ARG A CA 1
ATOM 1681 C C . ARG A 1 216 ? -7.581 -2.630 14.680 1.00 79.50 216 ARG A C 1
ATOM 1683 O O . ARG A 1 216 ? -7.735 -2.170 15.798 1.00 79.50 216 ARG A O 1
ATOM 1690 N N . LEU A 1 217 ? -7.012 -3.811 14.442 1.00 81.69 217 LEU A N 1
ATOM 1691 C CA . LEU A 1 217 ? -6.466 -4.671 15.499 1.00 81.69 217 LEU A CA 1
ATOM 1692 C C . LEU A 1 217 ? -5.239 -4.064 16.191 1.00 81.69 217 LEU A C 1
ATOM 1694 O O . LEU A 1 217 ? -5.079 -4.244 17.388 1.00 81.69 217 LEU A O 1
ATOM 1698 N N . GLU A 1 218 ? -4.417 -3.296 15.471 1.00 78.75 218 GLU A N 1
ATOM 1699 C CA . GLU A 1 218 ? -3.336 -2.499 16.075 1.00 78.75 218 GLU A CA 1
ATOM 1700 C C . GLU A 1 218 ? -3.883 -1.456 17.072 1.00 78.75 218 GLU A C 1
ATOM 1702 O O . GLU A 1 218 ? -3.186 -1.098 18.011 1.00 78.75 218 GLU A O 1
ATOM 1707 N N . LEU A 1 219 ? -5.140 -1.017 16.914 1.00 72.81 219 LEU A N 1
ATOM 1708 C CA . LEU A 1 219 ? -5.767 0.011 17.755 1.00 72.81 219 LEU A CA 1
ATOM 1709 C C . LEU A 1 219 ? -6.622 -0.543 18.893 1.00 72.81 219 LEU A C 1
ATOM 1711 O O . LEU A 1 219 ? -6.592 -0.006 19.995 1.00 72.81 219 LEU A O 1
ATOM 1715 N N . VAL A 1 220 ? -7.422 -1.582 18.628 1.00 75.31 220 VAL A N 1
ATOM 1716 C CA . VAL A 1 220 ? -8.299 -2.194 19.648 1.00 75.31 220 VAL A CA 1
ATOM 1717 C C . VAL A 1 220 ? -7.616 -3.307 20.436 1.00 75.31 220 VAL A C 1
ATOM 1719 O O . VAL A 1 220 ? -8.230 -3.861 21.346 1.00 75.31 220 VAL A O 1
ATOM 1722 N N . GLY A 1 221 ? -6.380 -3.648 20.070 1.00 77.12 221 GLY A N 1
ATOM 1723 C CA . GLY A 1 221 ? -5.680 -4.817 20.575 1.00 77.12 221 GLY A CA 1
ATOM 1724 C C . GLY A 1 221 ? -6.231 -6.134 20.011 1.00 77.12 221 GLY A C 1
ATOM 1725 O O . GLY A 1 221 ? -7.051 -6.143 19.081 1.00 77.12 221 GLY A O 1
ATOM 1726 N N . PRO A 1 222 ? -5.770 -7.271 20.556 1.00 80.94 222 PRO A N 1
ATOM 1727 C CA . PRO A 1 222 ? -6.292 -8.586 20.217 1.00 80.94 222 PRO A CA 1
ATOM 1728 C C . PRO A 1 222 ? -7.805 -8.668 20.445 1.00 80.94 222 PRO A C 1
ATOM 1730 O O . PRO A 1 222 ? -8.350 -8.148 21.419 1.00 80.94 222 PRO A O 1
ATOM 1733 N N . VAL A 1 223 ? -8.497 -9.335 19.526 1.00 82.75 223 VAL A N 1
ATOM 1734 C CA . VAL A 1 223 ? -9.928 -9.624 19.642 1.00 82.75 223 VAL A CA 1
ATOM 1735 C C . VAL A 1 223 ? -10.105 -11.108 19.405 1.00 82.75 223 VAL A C 1
ATOM 1737 O O . VAL A 1 223 ? -9.692 -11.622 18.365 1.00 82.75 223 VAL A O 1
ATOM 1740 N N . GLU A 1 224 ? -10.746 -11.774 20.354 1.00 82.56 224 GLU A N 1
ATOM 1741 C CA . GLU A 1 224 ? -11.026 -13.200 20.282 1.00 82.56 224 GLU A CA 1
ATOM 1742 C C . GLU A 1 224 ? -11.724 -13.582 18.963 1.00 82.56 224 GLU A C 1
ATOM 1744 O O . GLU A 1 224 ? -12.616 -12.878 18.465 1.00 82.56 224 GLU A O 1
ATOM 1749 N N . GLY A 1 225 ? -11.267 -14.684 18.363 1.00 80.00 225 GLY A N 1
ATOM 1750 C CA . GLY A 1 225 ? -11.759 -15.193 17.083 1.00 80.00 225 GLY A CA 1
ATOM 1751 C C . GLY A 1 225 ? -11.268 -14.435 15.841 1.00 80.00 225 GLY A C 1
ATOM 1752 O O . GLY A 1 225 ? -11.630 -14.819 14.724 1.00 80.00 225 GLY A O 1
ATOM 1753 N N . LEU A 1 226 ? -10.452 -13.382 15.993 1.00 85.62 226 LEU A N 1
ATOM 1754 C CA . LEU A 1 226 ? -9.824 -12.661 14.880 1.00 85.62 226 LEU A CA 1
ATOM 1755 C C . LEU A 1 226 ? -8.358 -13.091 14.679 1.00 85.62 226 LEU A C 1
ATOM 1757 O O . LEU A 1 226 ? -7.685 -13.476 15.630 1.00 85.62 226 LEU A O 1
ATOM 1761 N N . PRO A 1 227 ? -7.835 -13.039 13.437 1.00 84.19 227 PRO A N 1
ATOM 1762 C CA . PRO A 1 227 ? -6.443 -13.385 13.166 1.00 84.19 227 PRO A CA 1
ATOM 1763 C C . PRO A 1 227 ? -5.485 -12.391 13.827 1.00 84.19 227 PRO A C 1
ATOM 1765 O O . PRO A 1 227 ? -5.762 -11.191 13.867 1.00 84.19 227 PRO A O 1
ATOM 1768 N N . SER A 1 228 ? -4.317 -12.874 14.250 1.00 85.62 228 SER A N 1
ATOM 1769 C CA . SER A 1 228 ? -3.279 -12.017 14.821 1.00 85.62 228 SER A CA 1
ATOM 1770 C C . SER A 1 228 ? -2.784 -10.957 13.827 1.00 85.62 228 SER A C 1
ATOM 1772 O O . SER A 1 228 ? -2.795 -11.138 12.601 1.00 85.62 228 SER A O 1
ATOM 1774 N N . VAL A 1 229 ? -2.286 -9.840 14.363 1.00 84.81 229 VAL A N 1
ATOM 1775 C CA . VAL A 1 229 ? -1.641 -8.777 13.572 1.00 84.81 229 VAL A CA 1
ATOM 1776 C C . VAL A 1 229 ? -0.466 -9.333 12.757 1.00 84.81 229 VAL A C 1
ATOM 1778 O O . VAL A 1 229 ? -0.293 -8.944 11.598 1.00 84.81 229 VAL A O 1
ATOM 1781 N N . GLY A 1 230 ? 0.293 -10.284 13.316 1.00 84.62 230 GLY A N 1
ATOM 1782 C CA . GLY A 1 230 ? 1.389 -10.974 12.630 1.00 84.62 230 GLY A CA 1
ATOM 1783 C C . GLY A 1 230 ? 0.921 -11.732 11.387 1.00 84.62 230 GLY A C 1
ATOM 1784 O O . GLY A 1 230 ? 1.450 -11.519 10.296 1.00 84.62 230 GLY A O 1
ATOM 1785 N N . LEU A 1 231 ? -0.149 -12.525 11.504 1.00 84.81 231 LEU A N 1
ATOM 1786 C CA . LEU A 1 231 ? -0.720 -13.257 10.370 1.00 84.81 231 LEU A CA 1
ATOM 1787 C C . LEU A 1 231 ? -1.218 -12.312 9.267 1.00 84.81 231 LEU A C 1
ATOM 1789 O O . LEU A 1 231 ? -0.978 -12.540 8.078 1.00 84.81 231 LEU A O 1
ATOM 1793 N N . LEU A 1 232 ? -1.866 -11.209 9.651 1.00 87.69 232 LEU A N 1
ATOM 1794 C CA . LEU A 1 232 ? -2.306 -10.185 8.704 1.00 87.69 232 LEU A CA 1
ATOM 1795 C C . LEU A 1 232 ? -1.137 -9.468 8.028 1.00 87.69 232 LEU A C 1
ATOM 1797 O O . LEU A 1 232 ? -1.260 -9.100 6.859 1.00 87.69 232 LEU A O 1
ATOM 1801 N N . ARG A 1 233 ? -0.011 -9.282 8.724 1.00 87.44 233 ARG A N 1
ATOM 1802 C CA . ARG A 1 233 ? 1.222 -8.734 8.146 1.00 87.44 233 ARG A CA 1
ATOM 1803 C C . ARG A 1 233 ? 1.782 -9.679 7.083 1.00 87.44 233 ARG A C 1
ATOM 1805 O O . ARG A 1 233 ? 2.038 -9.230 5.967 1.00 87.44 233 ARG A O 1
ATOM 1812 N N . SER A 1 234 ? 1.873 -10.978 7.373 1.00 88.00 234 SER A N 1
ATOM 1813 C CA . SER A 1 234 ? 2.308 -11.987 6.397 1.00 88.00 234 SER A CA 1
ATOM 1814 C C . SER A 1 234 ? 1.386 -12.039 5.177 1.00 88.00 234 SER A C 1
ATOM 1816 O O . SER A 1 234 ? 1.863 -12.054 4.043 1.00 88.00 234 SER A O 1
ATOM 1818 N N . LEU A 1 235 ? 0.066 -11.997 5.391 1.00 87.69 235 LEU A N 1
ATOM 1819 C CA . LEU A 1 235 ? -0.911 -11.987 4.302 1.00 87.69 235 LEU A CA 1
ATOM 1820 C C . LEU A 1 235 ? -0.783 -10.727 3.436 1.00 87.69 235 LEU A C 1
ATOM 1822 O O . LEU A 1 235 ? -0.827 -10.801 2.210 1.00 87.69 235 LEU A O 1
ATOM 1826 N N . GLN A 1 236 ? -0.610 -9.560 4.058 1.00 87.62 236 GLN A N 1
ATOM 1827 C CA . GLN A 1 236 ? -0.410 -8.302 3.337 1.00 87.62 236 GLN A CA 1
ATOM 1828 C C . GLN A 1 236 ? 0.885 -8.275 2.534 1.00 87.62 236 GLN A C 1
ATOM 1830 O O . GLN A 1 236 ? 0.877 -7.676 1.456 1.00 87.62 236 GLN A O 1
ATOM 1835 N N . LYS A 1 237 ? 1.962 -8.879 3.055 1.00 89.19 237 LYS A N 1
ATOM 1836 C CA . LYS A 1 237 ? 3.240 -9.018 2.350 1.00 89.19 237 LYS A CA 1
ATOM 1837 C C . LYS A 1 237 ? 3.048 -9.853 1.086 1.00 89.19 237 LYS A C 1
ATOM 1839 O O . LYS A 1 237 ? 3.251 -9.328 0.000 1.00 89.19 237 LYS A O 1
ATOM 1844 N N . ALA A 1 238 ? 2.499 -11.061 1.219 1.00 90.31 238 ALA A N 1
ATOM 1845 C CA . ALA A 1 238 ? 2.248 -11.948 0.082 1.00 90.31 238 ALA A CA 1
ATOM 1846 C C . ALA A 1 238 ? 1.327 -11.310 -0.978 1.00 90.31 238 ALA A C 1
ATOM 1848 O O . ALA A 1 238 ? 1.659 -11.275 -2.156 1.00 90.31 238 ALA A O 1
ATOM 1849 N N . LEU A 1 239 ? 0.196 -10.718 -0.568 1.00 88.69 239 LEU A N 1
ATOM 1850 C CA . LEU A 1 239 ? -0.702 -10.007 -1.493 1.00 88.69 239 LEU A CA 1
ATOM 1851 C C . LEU A 1 239 ? -0.079 -8.732 -2.087 1.00 88.69 239 LEU A C 1
ATOM 1853 O O . LEU A 1 239 ? -0.568 -8.225 -3.092 1.00 88.69 239 LEU A O 1
ATOM 1857 N N . GLY A 1 240 ? 0.917 -8.152 -1.415 1.00 88.88 240 GLY A N 1
ATOM 1858 C CA . GLY A 1 240 ? 1.687 -7.023 -1.923 1.00 88.88 240 GLY A CA 1
ATOM 1859 C C . GLY A 1 240 ? 2.605 -7.436 -3.040 1.00 88.88 240 GLY A C 1
ATOM 1860 O O . GLY A 1 240 ? 2.461 -6.910 -4.127 1.00 88.88 240 GLY A O 1
ATOM 1861 N N . GLU A 1 241 ? 3.432 -8.443 -2.791 1.00 91.31 241 GLU A N 1
ATOM 1862 C CA . GLU A 1 241 ? 4.368 -8.971 -3.778 1.00 91.31 241 GLU A CA 1
ATOM 1863 C C . GLU A 1 241 ? 3.652 -9.392 -5.071 1.00 91.31 241 GLU A C 1
ATOM 1865 O O . GLU A 1 241 ? 4.123 -9.053 -6.149 1.00 91.31 241 GLU A O 1
ATOM 1870 N N . VAL A 1 242 ? 2.474 -10.032 -4.991 1.00 91.12 242 VAL A N 1
ATOM 1871 C CA . VAL A 1 242 ? 1.680 -10.356 -6.197 1.00 91.12 242 VAL A CA 1
ATOM 1872 C C . VAL A 1 242 ? 1.305 -9.100 -6.984 1.00 91.12 242 VAL A C 1
ATOM 1874 O O . VAL A 1 242 ? 1.471 -9.074 -8.197 1.00 91.12 242 VAL A O 1
ATOM 1877 N N . HIS A 1 243 ? 0.807 -8.065 -6.303 1.00 87.12 243 HIS A N 1
ATOM 1878 C CA . HIS A 1 243 ? 0.414 -6.818 -6.955 1.00 87.12 243 HIS A CA 1
ATOM 1879 C C . HIS A 1 243 ? 1.615 -6.090 -7.553 1.00 87.12 243 HIS A C 1
ATOM 1881 O O . HIS A 1 243 ? 1.547 -5.659 -8.697 1.00 87.12 243 HIS A O 1
ATOM 1887 N N . ASP A 1 244 ? 2.707 -5.997 -6.800 1.00 88.81 244 ASP A N 1
ATOM 1888 C CA . ASP A 1 244 ? 3.934 -5.350 -7.249 1.00 88.81 244 ASP A CA 1
ATOM 1889 C C . ASP A 1 244 ? 4.479 -6.082 -8.498 1.00 88.81 244 ASP A C 1
ATOM 1891 O O . ASP A 1 244 ? 5.023 -5.452 -9.399 1.00 88.81 244 ASP A O 1
ATOM 1895 N N . ARG A 1 245 ? 4.262 -7.407 -8.618 1.00 92.56 245 ARG A N 1
ATOM 1896 C CA . ARG A 1 245 ? 4.632 -8.172 -9.824 1.00 92.56 245 ARG A CA 1
ATOM 1897 C C . ARG A 1 245 ? 3.646 -8.051 -10.967 1.00 92.56 245 ARG A C 1
ATOM 1899 O O . ARG A 1 245 ? 4.084 -8.083 -12.109 1.00 92.56 245 ARG A O 1
ATOM 1906 N N . ASP A 1 246 ? 2.355 -7.903 -10.685 1.00 89.44 246 ASP A N 1
ATOM 1907 C CA . ASP A 1 246 ? 1.369 -7.572 -11.718 1.00 89.44 246 ASP A CA 1
ATOM 1908 C C . ASP A 1 246 ? 1.748 -6.261 -12.423 1.00 89.44 246 ASP A C 1
ATOM 1910 O O . ASP A 1 246 ? 1.686 -6.206 -13.647 1.00 89.44 246 ASP A O 1
ATOM 1914 N N . VAL A 1 247 ? 2.158 -5.233 -11.666 1.00 88.56 247 VAL A N 1
ATOM 1915 C CA . VAL A 1 247 ? 2.590 -3.940 -12.229 1.00 88.56 247 VAL A CA 1
ATOM 1916 C C . VAL A 1 247 ? 3.907 -4.104 -12.991 1.00 88.56 247 VAL A C 1
ATOM 1918 O O . VAL A 1 247 ? 3.937 -3.861 -14.193 1.00 88.56 247 VAL A O 1
ATOM 1921 N N . LEU A 1 248 ? 4.937 -4.674 -12.351 1.00 90.56 248 LEU A N 1
ATOM 1922 C CA . LEU A 1 248 ? 6.240 -4.902 -12.986 1.00 90.56 248 LEU A CA 1
ATOM 1923 C C . LEU A 1 248 ? 6.135 -5.677 -14.310 1.00 90.56 248 LEU A C 1
ATOM 1925 O O . LEU A 1 248 ? 6.853 -5.376 -15.255 1.00 90.56 248 LEU A O 1
ATOM 1929 N N . LEU A 1 249 ? 5.272 -6.694 -14.404 1.00 92.94 249 LEU A N 1
ATOM 1930 C CA . LEU A 1 249 ? 5.112 -7.479 -15.633 1.00 92.94 249 LEU A CA 1
ATOM 1931 C C . LEU A 1 249 ? 4.565 -6.653 -16.804 1.00 92.94 249 LEU A C 1
ATOM 1933 O O . LEU A 1 249 ? 4.923 -6.934 -17.948 1.00 92.94 249 LEU A O 1
ATOM 1937 N N . VAL A 1 250 ? 3.721 -5.653 -16.534 1.00 91.31 250 VAL A N 1
ATOM 1938 C CA . VAL A 1 250 ? 3.244 -4.713 -17.559 1.00 91.31 250 VAL A CA 1
ATOM 1939 C C . VAL A 1 250 ? 4.409 -3.861 -18.057 1.00 91.31 250 VAL A C 1
ATOM 1941 O O . VAL A 1 250 ? 4.613 -3.749 -19.267 1.00 91.31 250 VAL A O 1
ATOM 1944 N N . ASP A 1 251 ? 5.209 -3.319 -17.142 1.00 90.75 251 ASP A N 1
ATOM 1945 C CA . ASP A 1 251 ? 6.308 -2.421 -17.500 1.00 90.75 251 ASP A CA 1
ATOM 1946 C C . ASP A 1 251 ? 7.493 -3.153 -18.145 1.00 90.75 251 ASP A C 1
ATOM 1948 O O . ASP A 1 251 ? 8.045 -2.676 -19.134 1.00 90.75 251 ASP A O 1
ATOM 1952 N N . LEU A 1 252 ? 7.796 -4.387 -17.728 1.00 92.38 252 LEU A N 1
ATOM 1953 C CA . LEU A 1 252 ? 8.752 -5.254 -18.430 1.00 92.38 252 LEU A CA 1
ATOM 1954 C C . LEU A 1 252 ? 8.351 -5.497 -19.893 1.00 92.38 252 LEU A C 1
ATOM 1956 O O . LEU A 1 252 ? 9.223 -5.571 -20.760 1.00 92.38 252 LEU A O 1
ATOM 1960 N N . GLY A 1 253 ? 7.049 -5.603 -20.179 1.00 90.81 253 GLY A N 1
ATOM 1961 C CA . GLY A 1 253 ? 6.539 -5.688 -21.548 1.00 90.81 253 GLY A CA 1
ATOM 1962 C C . GLY A 1 253 ? 6.793 -4.404 -22.338 1.00 90.81 253 GLY A C 1
ATOM 1963 O O . GLY A 1 253 ? 7.298 -4.463 -23.459 1.00 90.81 253 GLY A O 1
ATOM 1964 N N . ARG A 1 254 ? 6.524 -3.240 -21.732 1.00 89.50 254 ARG A N 1
ATOM 1965 C CA . ARG A 1 254 ? 6.789 -1.920 -22.336 1.00 89.50 254 ARG A CA 1
ATOM 1966 C C . ARG A 1 254 ? 8.269 -1.710 -22.643 1.00 89.50 254 ARG A C 1
ATOM 1968 O O . ARG A 1 254 ? 8.609 -1.243 -23.725 1.00 89.50 254 ARG A O 1
ATOM 1975 N N . TRP A 1 255 ? 9.150 -2.123 -21.736 1.00 89.62 255 TRP A N 1
ATOM 1976 C CA . TRP A 1 255 ? 10.600 -2.011 -21.910 1.00 89.62 255 TRP A CA 1
ATOM 1977 C C . TRP A 1 255 ? 11.208 -3.085 -22.815 1.00 89.62 255 TRP A C 1
ATOM 1979 O O . TRP A 1 255 ? 12.426 -3.079 -23.010 1.00 89.62 255 TRP A O 1
ATOM 1989 N N . ARG A 1 256 ? 10.393 -4.005 -23.356 1.00 90.56 256 ARG A N 1
ATOM 1990 C CA . ARG A 1 256 ? 10.845 -5.156 -24.158 1.00 90.56 256 ARG A CA 1
ATOM 1991 C C . ARG A 1 256 ? 11.944 -5.941 -23.436 1.00 90.56 256 ARG A C 1
ATOM 1993 O O . ARG A 1 256 ? 13.000 -6.236 -23.993 1.00 90.56 256 ARG A O 1
ATOM 2000 N N . ALA A 1 257 ? 11.715 -6.222 -22.155 1.00 91.50 257 ALA A N 1
ATOM 2001 C CA . ALA A 1 257 ? 12.679 -6.918 -21.320 1.00 91.50 257 ALA A CA 1
ATOM 2002 C C . ALA A 1 257 ? 12.951 -8.351 -21.829 1.00 91.50 257 ALA A C 1
ATOM 2004 O O . ALA A 1 257 ? 12.049 -8.985 -22.383 1.00 91.50 257 ALA A O 1
ATOM 2005 N N . PRO A 1 258 ? 14.157 -8.907 -21.592 1.00 93.44 258 PRO A N 1
ATOM 2006 C CA . PRO A 1 258 ? 14.479 -10.277 -21.983 1.00 93.44 258 PRO A CA 1
ATOM 2007 C C . PRO A 1 258 ? 13.490 -11.301 -21.410 1.00 93.44 258 PRO A C 1
ATOM 2009 O O . PRO A 1 258 ? 13.089 -11.203 -20.246 1.00 93.44 258 PRO A O 1
ATOM 2012 N N . GLY A 1 259 ? 13.158 -12.334 -22.191 1.00 94.31 259 GLY A N 1
ATOM 2013 C CA . GLY A 1 259 ? 12.181 -13.360 -21.803 1.00 94.31 259 GLY A CA 1
ATOM 2014 C C . GLY A 1 259 ? 12.496 -14.044 -20.467 1.00 94.31 259 GLY A C 1
ATOM 2015 O O . GLY A 1 259 ? 11.592 -14.260 -19.661 1.00 94.31 259 GLY A O 1
ATOM 2016 N N . ALA A 1 260 ? 13.777 -14.284 -20.171 1.00 93.88 260 ALA A N 1
ATOM 2017 C CA . ALA A 1 260 ? 14.220 -14.841 -18.890 1.00 93.88 260 ALA A CA 1
ATOM 2018 C C . ALA A 1 260 ? 13.837 -13.957 -17.685 1.00 93.88 260 ALA A C 1
ATOM 2020 O O . ALA A 1 260 ? 13.431 -14.462 -16.637 1.00 93.88 260 ALA A O 1
ATOM 2021 N N . LEU A 1 261 ? 13.900 -12.628 -17.834 1.00 93.75 261 LEU A N 1
ATOM 2022 C CA . LEU A 1 261 ? 13.538 -11.687 -16.772 1.00 93.75 261 LEU A CA 1
ATOM 2023 C C . LEU A 1 261 ? 12.022 -11.673 -16.534 1.00 93.75 261 LEU A C 1
ATOM 2025 O O . LEU A 1 261 ? 11.565 -11.666 -15.389 1.00 93.75 261 LEU A O 1
ATOM 2029 N N . VAL A 1 262 ? 11.241 -11.740 -17.617 1.00 95.25 262 VAL A N 1
ATOM 2030 C CA . VAL A 1 262 ? 9.779 -11.874 -17.557 1.00 95.25 262 VAL A CA 1
ATOM 2031 C C . VAL A 1 262 ? 9.385 -13.199 -16.896 1.00 95.25 262 VAL A C 1
ATOM 2033 O O . VAL A 1 262 ? 8.519 -13.217 -16.018 1.00 95.25 262 VAL A O 1
ATOM 2036 N N . ALA A 1 263 ? 10.040 -14.305 -17.262 1.00 95.25 263 ALA A N 1
ATOM 2037 C CA . ALA A 1 263 ? 9.809 -15.621 -16.668 1.00 95.25 263 ALA A CA 1
ATOM 2038 C C . ALA A 1 263 ? 10.098 -15.619 -15.158 1.00 95.25 263 ALA A C 1
ATOM 2040 O O . ALA A 1 263 ? 9.264 -16.073 -14.371 1.00 95.25 263 ALA A O 1
ATOM 2041 N N . ARG A 1 264 ? 11.214 -15.010 -14.737 1.00 95.06 264 ARG A N 1
ATOM 2042 C CA . ARG A 1 264 ? 11.549 -14.827 -13.318 1.00 95.06 264 ARG A CA 1
ATOM 2043 C C . ARG A 1 264 ? 10.470 -14.042 -12.568 1.00 95.06 264 ARG A C 1
ATOM 2045 O O . ARG A 1 264 ? 10.014 -14.480 -11.512 1.00 95.06 264 ARG A O 1
ATOM 2052 N N . ALA A 1 265 ? 10.014 -12.913 -13.113 1.00 94.38 265 ALA A N 1
ATOM 2053 C CA . ALA A 1 265 ? 8.957 -12.116 -12.489 1.00 94.38 265 ALA A CA 1
ATOM 2054 C C . ALA A 1 265 ? 7.629 -12.895 -12.366 1.00 94.38 265 ALA A C 1
ATOM 2056 O O . ALA A 1 265 ? 6.959 -12.804 -11.332 1.00 94.38 265 ALA A O 1
ATOM 2057 N N . ARG A 1 266 ? 7.271 -13.711 -13.371 1.00 95.62 266 ARG A N 1
ATOM 2058 C CA . ARG A 1 266 ? 6.097 -14.605 -13.324 1.00 95.62 266 ARG A CA 1
ATOM 2059 C C . ARG A 1 266 ? 6.233 -15.691 -12.256 1.00 95.62 266 ARG A C 1
ATOM 2061 O O . ARG A 1 266 ? 5.273 -15.932 -11.524 1.00 95.62 266 ARG A O 1
ATOM 2068 N N . ALA A 1 267 ? 7.407 -16.309 -12.131 1.00 95.44 267 ALA A N 1
ATOM 2069 C CA . ALA A 1 267 ? 7.672 -17.315 -11.105 1.00 95.44 267 ALA A CA 1
ATOM 2070 C C . ALA A 1 267 ? 7.556 -16.718 -9.690 1.00 95.44 267 ALA A C 1
ATOM 2072 O O . ALA A 1 267 ? 6.829 -17.248 -8.847 1.00 95.44 267 ALA A O 1
ATOM 2073 N N . GLU A 1 268 ? 8.181 -15.561 -9.448 1.00 94.69 268 GLU A N 1
ATOM 2074 C CA . GLU A 1 268 ? 8.107 -14.853 -8.162 1.00 94.69 268 GLU A CA 1
ATOM 2075 C C . GLU A 1 268 ? 6.653 -14.456 -7.823 1.00 94.69 268 GLU A C 1
ATOM 2077 O O . GLU A 1 268 ? 6.190 -14.676 -6.700 1.00 94.69 268 GLU A O 1
ATOM 2082 N N . ARG A 1 269 ? 5.875 -13.986 -8.811 1.00 94.06 269 ARG A N 1
ATOM 2083 C CA . ARG A 1 269 ? 4.432 -13.726 -8.659 1.00 94.06 269 ARG A CA 1
ATOM 2084 C C . ARG A 1 269 ? 3.655 -14.979 -8.238 1.00 94.06 269 ARG A C 1
ATOM 2086 O O . ARG A 1 269 ? 2.834 -14.912 -7.319 1.00 94.06 269 ARG A O 1
ATOM 2093 N N . ALA A 1 270 ? 3.882 -16.107 -8.912 1.00 92.50 270 ALA A N 1
ATOM 2094 C CA . ALA A 1 270 ? 3.186 -17.365 -8.640 1.00 92.50 270 ALA A CA 1
ATOM 2095 C C . ALA A 1 270 ? 3.476 -17.882 -7.220 1.00 92.50 270 ALA A C 1
ATOM 2097 O O . ALA A 1 270 ? 2.555 -18.306 -6.513 1.00 92.50 270 ALA A O 1
ATOM 2098 N N . LEU A 1 271 ? 4.725 -17.767 -6.760 1.00 93.38 271 LEU A N 1
ATOM 2099 C CA . LEU A 1 271 ? 5.125 -18.112 -5.394 1.00 93.38 271 LEU A CA 1
ATOM 2100 C C . LEU A 1 271 ? 4.410 -17.242 -4.350 1.00 93.38 271 LEU A C 1
ATOM 2102 O O . LEU A 1 271 ? 3.816 -17.774 -3.403 1.00 93.38 271 LEU A O 1
ATOM 2106 N N . SER A 1 272 ? 4.390 -15.918 -4.531 1.00 91.75 272 SER A N 1
ATOM 2107 C CA . SER A 1 272 ? 3.698 -15.003 -3.612 1.00 91.75 272 SER A CA 1
ATOM 2108 C C . SER A 1 272 ? 2.186 -15.246 -3.581 1.00 91.75 272 SER A C 1
ATOM 2110 O O . SER A 1 272 ? 1.563 -15.189 -2.516 1.00 91.75 272 SER A O 1
ATOM 2112 N N . LEU A 1 273 ? 1.585 -15.602 -4.717 1.00 88.81 273 LEU A N 1
ATOM 2113 C CA . LEU A 1 273 ? 0.175 -15.974 -4.798 1.00 88.81 273 LEU A CA 1
ATOM 2114 C C . LEU A 1 273 ? -0.112 -17.283 -4.055 1.00 88.81 273 LEU A C 1
ATOM 2116 O O . LEU A 1 273 ? -1.071 -17.349 -3.279 1.00 88.81 273 LEU A O 1
ATOM 2120 N N . ARG A 1 274 ? 0.723 -18.313 -4.239 1.00 88.31 274 ARG A N 1
ATOM 2121 C CA . ARG A 1 274 ? 0.615 -19.578 -3.498 1.00 88.31 274 ARG A CA 1
ATOM 2122 C C . ARG A 1 274 ? 0.713 -19.327 -1.994 1.00 88.31 274 ARG A C 1
ATOM 2124 O O . ARG A 1 274 ? -0.141 -19.794 -1.239 1.00 88.31 274 ARG A O 1
ATOM 2131 N N . ARG A 1 275 ? 1.675 -18.505 -1.562 1.00 88.56 275 ARG A N 1
ATOM 2132 C CA . ARG A 1 275 ? 1.818 -18.080 -0.162 1.00 88.56 275 ARG A CA 1
ATOM 2133 C C . ARG A 1 275 ? 0.569 -17.363 0.347 1.00 88.56 275 ARG A C 1
ATOM 2135 O O . ARG A 1 275 ? 0.089 -17.677 1.435 1.00 88.56 275 ARG A O 1
ATOM 2142 N N . ALA A 1 276 ? 0.005 -16.440 -0.432 1.00 85.56 276 ALA A N 1
ATOM 2143 C CA . ALA A 1 276 ? -1.237 -15.766 -0.070 1.00 85.56 276 ALA A CA 1
ATOM 2144 C C . ALA A 1 276 ? -2.384 -16.774 0.099 1.00 85.56 276 ALA A C 1
ATOM 2146 O O . ALA A 1 276 ? -3.078 -16.728 1.111 1.00 85.56 276 ALA A O 1
ATOM 2147 N N . ARG A 1 277 ? -2.551 -17.729 -0.827 1.00 81.88 277 ARG A N 1
ATOM 2148 C CA . ARG A 1 277 ? -3.590 -18.773 -0.748 1.00 81.88 277 ARG A CA 1
ATOM 2149 C C . ARG A 1 277 ? -3.452 -19.639 0.509 1.00 81.88 277 ARG A C 1
ATOM 2151 O O . ARG A 1 277 ? -4.458 -19.853 1.185 1.00 81.88 277 ARG A O 1
ATOM 2158 N N . LEU A 1 278 ? -2.233 -20.048 0.867 1.00 82.38 278 LEU A N 1
ATOM 2159 C CA . LEU A 1 278 ? -1.952 -20.803 2.098 1.00 82.38 278 LEU A CA 1
ATOM 2160 C C . LEU A 1 278 ? -2.355 -20.027 3.360 1.00 82.38 278 LEU A C 1
ATOM 2162 O O . LEU A 1 278 ? -2.935 -20.590 4.284 1.00 82.38 278 LEU A O 1
ATOM 2166 N N . LEU A 1 279 ? -2.118 -18.713 3.378 1.00 79.31 279 LEU A N 1
ATOM 2167 C CA . LEU A 1 279 ? -2.516 -17.833 4.482 1.00 79.31 279 LEU A CA 1
ATOM 2168 C C . LEU A 1 279 ? -4.032 -17.549 4.519 1.00 79.31 279 LEU A C 1
ATOM 2170 O O . LEU A 1 279 ? -4.528 -17.029 5.515 1.00 79.31 279 LEU A O 1
ATOM 2174 N N . CYS A 1 280 ? -4.770 -17.855 3.444 1.00 68.44 280 CYS A N 1
ATOM 2175 C CA . CYS A 1 280 ? -6.178 -17.488 3.257 1.00 68.44 280 CYS A CA 1
ATOM 2176 C C . CYS A 1 280 ? -7.189 -18.614 3.505 1.00 68.44 280 CYS A C 1
ATOM 2178 O O . CYS A 1 280 ? -8.396 -18.352 3.424 1.00 68.44 280 CYS A O 1
ATOM 2180 N N . SER A 1 281 ? -6.772 -19.860 3.755 1.00 66.75 281 SER A N 1
ATOM 2181 C CA . SER A 1 281 ? -7.747 -20.908 4.074 1.00 66.75 281 SER A CA 1
ATOM 2182 C C . SER A 1 281 ? -8.463 -20.539 5.384 1.00 66.75 281 SER A C 1
ATOM 2184 O O . SER A 1 281 ? -7.830 -20.161 6.370 1.00 66.75 281 SER A O 1
ATOM 2186 N N . ARG A 1 282 ? -9.810 -20.555 5.381 1.00 55.06 282 ARG A N 1
ATOM 2187 C CA . ARG A 1 282 ? -10.626 -20.176 6.558 1.00 55.06 282 ARG A CA 1
ATOM 2188 C C . ARG A 1 282 ? -10.218 -20.986 7.784 1.00 55.06 282 ARG A C 1
ATOM 2190 O O . ARG A 1 282 ? -10.189 -20.425 8.874 1.00 55.06 282 ARG A O 1
ATOM 2197 N N . ASP A 1 283 ? -9.841 -22.243 7.581 1.00 55.41 283 ASP A N 1
ATOM 2198 C CA . ASP A 1 283 ? -9.369 -23.123 8.640 1.00 55.41 283 ASP A CA 1
ATOM 2199 C C . ASP A 1 283 ? -7.967 -22.763 9.112 1.00 55.41 283 ASP A C 1
ATOM 2201 O O . ASP A 1 283 ? -7.742 -22.806 10.308 1.00 55.41 283 ASP A O 1
ATOM 2205 N N . ALA A 1 284 ? -7.045 -22.301 8.258 1.00 57.41 284 ALA A N 1
ATOM 2206 C CA . ALA A 1 284 ? -5.762 -21.783 8.742 1.00 57.41 284 ALA A CA 1
ATOM 2207 C C . ALA A 1 284 ? -5.929 -20.464 9.505 1.00 57.41 284 ALA A C 1
ATOM 2209 O O . ALA A 1 284 ? -5.307 -20.288 10.548 1.00 57.41 284 ALA A O 1
ATOM 2210 N N . LEU A 1 285 ? -6.792 -19.556 9.032 1.00 62.38 285 LEU A N 1
ATOM 2211 C CA . LEU A 1 285 ? -7.083 -18.297 9.728 1.00 62.38 285 LEU A CA 1
ATOM 2212 C C . LEU A 1 285 ? -7.760 -18.542 11.087 1.00 62.38 285 LEU A C 1
ATOM 2214 O O . LEU A 1 285 ? -7.423 -17.862 12.050 1.00 62.38 285 LEU A O 1
ATOM 2218 N N . ARG A 1 286 ? -8.676 -19.519 11.182 1.00 56.34 286 ARG A N 1
ATOM 2219 C CA . ARG A 1 286 ? -9.351 -19.902 12.436 1.00 56.34 286 ARG A CA 1
ATOM 2220 C C . ARG A 1 286 ? -8.463 -20.746 13.357 1.00 56.34 286 ARG A C 1
ATOM 2222 O O . ARG A 1 286 ? -8.340 -20.407 14.527 1.00 56.34 286 ARG A O 1
ATOM 2229 N N . LYS A 1 287 ? -7.806 -21.800 12.856 1.00 58.00 287 LYS A N 1
ATOM 2230 C CA . LYS A 1 287 ? -6.900 -22.664 13.642 1.00 58.00 287 LYS A CA 1
ATOM 2231 C C . LYS A 1 287 ? -5.720 -21.867 14.206 1.00 58.00 287 LYS A C 1
ATOM 2233 O O . LYS A 1 287 ? -5.377 -22.051 15.365 1.00 58.00 287 LYS A O 1
ATOM 2238 N N . ARG A 1 288 ? -5.132 -20.940 13.437 1.00 56.16 288 ARG A N 1
ATOM 2239 C CA . ARG A 1 288 ? -4.043 -20.070 13.929 1.00 56.16 288 ARG A CA 1
ATOM 2240 C C . ARG A 1 288 ? -4.520 -18.947 14.848 1.00 56.16 288 ARG A C 1
ATOM 2242 O O . ARG A 1 288 ? -3.718 -18.460 15.629 1.00 56.16 288 ARG A O 1
ATOM 2249 N N . ALA A 1 289 ? -5.790 -18.544 14.770 1.00 53.22 289 ALA A N 1
ATOM 2250 C CA . ALA A 1 289 ? -6.381 -17.640 15.757 1.00 53.22 289 ALA A CA 1
ATOM 2251 C C . ALA A 1 289 ? -6.626 -18.343 17.103 1.00 53.22 289 ALA A C 1
ATOM 2253 O O . ALA A 1 289 ? -6.485 -17.704 18.134 1.00 53.22 289 ALA A O 1
ATOM 2254 N N . ARG A 1 290 ? -6.943 -19.648 17.094 1.00 53.56 290 ARG A N 1
ATOM 2255 C CA . ARG A 1 290 ? -7.121 -20.463 18.311 1.00 53.56 290 ARG A CA 1
ATOM 2256 C C . ARG A 1 290 ? -5.810 -20.874 18.991 1.00 53.56 290 ARG A C 1
ATOM 2258 O O . ARG A 1 290 ? -5.807 -21.032 20.192 1.00 53.56 290 ARG A O 1
ATOM 2265 N N . ARG A 1 291 ? -4.716 -21.051 18.238 1.00 49.88 291 ARG A N 1
ATOM 2266 C CA . ARG A 1 291 ? -3.386 -21.433 18.771 1.00 49.88 291 ARG A CA 1
ATOM 2267 C C . ARG A 1 291 ? -2.552 -20.266 19.325 1.00 49.88 291 ARG A C 1
ATOM 2269 O O . ARG A 1 291 ? -1.423 -20.481 19.736 1.00 49.88 291 ARG A O 1
ATOM 2276 N N . ALA A 1 292 ? -3.046 -19.036 19.207 1.00 44.03 292 ALA A N 1
ATOM 2277 C CA . ALA A 1 292 ? -2.370 -17.822 19.676 1.00 44.03 292 ALA A CA 1
ATOM 2278 C C . ALA A 1 292 ? -3.113 -17.164 20.857 1.00 44.03 292 ALA A C 1
ATOM 2280 O O . ALA A 1 292 ? -2.847 -16.002 21.162 1.00 44.03 292 ALA A O 1
ATOM 2281 N N . ALA A 1 293 ? -4.075 -17.893 21.428 1.00 40.91 293 ALA A N 1
ATOM 2282 C CA . ALA A 1 293 ? -4.727 -17.651 22.709 1.00 40.91 293 ALA A CA 1
ATOM 2283 C C . ALA A 1 293 ? -4.187 -18.699 23.686 1.00 40.91 293 ALA A C 1
ATOM 2285 O O . ALA A 1 293 ? -4.050 -18.344 24.870 1.00 40.91 293 ALA A O 1
#

Nearest PDB structures (foldseek):
  5xsj-assembly1_L  TM=5.033E-01  e=1.670E+00  Clostridium beijerinckii NCIMB 8052
  4k0d-assembly1_B  TM=3.799E-01  e=1.824E+00  Anaeromyxobacter dehalogenans 2CP-C
  7a73-assembly1_A  TM=3.290E-01  e=4.841E+00  Nostoc sp. PCC 7120 = FACHB-418
  6d35-assembly1_A  TM=1.870E-01  e=1.171E+00  Xenopus laevis
  8x84-assembly1_A  TM=2.006E-01  e=3.878E+00  Drosophila melanogaster